Protein AF-A0A353EFE9-F1 (afdb_monomer_lite)

Sequence (240 aa):
METKAKLLLALTTTIALSGCATDGSDLSFSEKMRRLYKSNIEFYMPPRQAAINQFNDIVVYSETNESPATLNIVESRLAKASIAGQPYFHDVSQKIAGNHDETTGILKIETAPVNVSTRSYRERRDQCYVDDTVRTCSGEDAFFTYVSCSGIYATVSAEYELVNSNQEVIIPATTVKRRVESEKCSDESGSVLSKKAITEKVQRSLGYKIARQLTPRTIERPNDLVTSLDVHDGEVARSV

Secondary structure (DSSP, 8-state):
---S-SSS---------SS---------HHHHHHHHTSS---EEEPPSSGGGGG-SEEEEE-SS---HHHHHHHHHHHHT-EETTEESSSEEES---S---TTEEEEEEEEPPPEEEEEEEEEEEEEEEETTEEEE--STTPEEEEEEEEEEEEEEEEEEEEEETT--EEEEEEEEEEEEEEEEETTS-S-PPPHHHHHHHHHHHHHHHHHHHHS-EEE--THHHHTTS-S---------

pLDDT: mean 75.54, std 22.68, range [28.38, 97.0]

Structure (mmCIF, N/CA/C/O backbone):
data_AF-A0A353EFE9-F1
#
_entry.id   AF-A0A353EFE9-F1
#
loop_
_atom_site.group_PDB
_atom_site.id
_atom_site.type_symbol
_atom_site.label_atom_id
_atom_site.label_alt_id
_atom_site.label_comp_id
_atom_site.label_asym_id
_atom_site.label_entity_id
_atom_site.label_seq_id
_atom_site.pdbx_PDB_ins_code
_atom_site.Cartn_x
_atom_site.Cartn_y
_atom_site.Cartn_z
_atom_site.occupancy
_atom_site.B_iso_or_equiv
_atom_site.auth_seq_id
_atom_site.auth_comp_id
_atom_site.auth_asym_id
_atom_site.auth_atom_id
_atom_site.pdbx_PDB_model_num
ATOM 1 N N . MET A 1 1 ? -20.942 -6.051 28.439 1.00 28.38 1 MET A N 1
ATOM 2 C CA . MET A 1 1 ? -19.978 -7.169 28.578 1.00 28.38 1 MET A CA 1
ATOM 3 C C . MET A 1 1 ? -20.047 -8.043 27.324 1.00 28.38 1 MET A C 1
ATOM 5 O O . MET A 1 1 ? -20.540 -9.158 27.387 1.00 28.38 1 MET A O 1
ATOM 9 N N . GLU A 1 2 ? -19.580 -7.533 26.181 1.00 28.42 2 GLU A N 1
ATOM 10 C CA . GLU A 1 2 ? -19.698 -8.196 24.861 1.00 28.42 2 GLU A CA 1
ATOM 11 C C . GLU A 1 2 ? -18.345 -8.291 24.124 1.00 28.42 2 GLU A C 1
ATOM 13 O O . GLU A 1 2 ? -18.266 -8.309 22.904 1.00 28.42 2 GLU A O 1
ATOM 18 N N . THR A 1 3 ? -17.234 -8.362 24.858 1.00 33.91 3 THR A N 1
ATOM 19 C CA . THR A 1 3 ? -15.876 -8.249 24.291 1.00 33.91 3 THR A CA 1
ATOM 20 C C . THR A 1 3 ? -15.143 -9.576 24.055 1.00 33.91 3 THR A C 1
ATOM 22 O O . THR A 1 3 ? -13.936 -9.569 23.847 1.00 33.91 3 THR A O 1
ATOM 25 N N . LYS A 1 4 ? -15.811 -10.740 24.057 1.00 31.47 4 LYS A N 1
ATOM 26 C CA . LYS A 1 4 ? -15.105 -12.047 24.011 1.00 31.47 4 LYS A CA 1
ATOM 27 C C . LYS A 1 4 ? -15.328 -12.943 22.786 1.00 31.47 4 LYS A C 1
ATOM 29 O O . LYS A 1 4 ? -14.838 -14.066 22.796 1.00 31.47 4 LYS A O 1
ATOM 34 N N . ALA A 1 5 ? -15.989 -12.494 21.718 1.00 36.50 5 ALA A N 1
ATOM 35 C CA . ALA A 1 5 ? -16.402 -13.417 20.647 1.00 36.50 5 ALA A CA 1
ATOM 36 C C . ALA A 1 5 ? -16.063 -12.993 19.204 1.00 36.50 5 ALA A C 1
ATOM 38 O O . ALA A 1 5 ? -16.785 -13.365 18.289 1.00 36.50 5 ALA A O 1
ATOM 39 N N . LYS A 1 6 ? -14.968 -12.260 18.954 1.00 38.84 6 LYS A N 1
ATOM 40 C CA . LYS A 1 6 ? -14.524 -11.982 17.565 1.00 38.84 6 LYS A CA 1
ATOM 41 C C . LYS A 1 6 ? -13.482 -12.966 17.013 1.00 38.84 6 LYS A C 1
ATOM 43 O O . LYS A 1 6 ? -13.177 -12.936 15.828 1.00 38.84 6 LYS A O 1
ATOM 48 N N . LEU A 1 7 ? -12.982 -13.881 17.844 1.00 35.41 7 LEU A N 1
ATOM 49 C CA . LEU A 1 7 ? -12.120 -14.988 17.420 1.00 35.41 7 LEU A CA 1
ATOM 50 C C . LEU A 1 7 ? -12.496 -16.283 18.155 1.00 35.41 7 LEU A C 1
ATOM 52 O O . LEU A 1 7 ? -11.640 -16.997 18.666 1.00 35.41 7 LEU A O 1
ATOM 56 N N . LEU A 1 8 ? -13.796 -16.566 18.266 1.00 31.12 8 LEU A N 1
ATOM 57 C CA . LEU A 1 8 ? -14.243 -17.907 18.622 1.00 31.12 8 LEU A CA 1
ATOM 58 C C . LEU A 1 8 ? -14.486 -18.657 17.314 1.00 31.12 8 LEU A C 1
ATOM 60 O O . LEU A 1 8 ? -15.318 -18.241 16.514 1.00 31.12 8 LEU A O 1
ATOM 64 N N . LEU A 1 9 ? -13.710 -19.722 17.108 1.00 35.56 9 LEU A N 1
ATOM 65 C CA . LEU A 1 9 ? -13.993 -20.850 16.222 1.00 35.56 9 LEU A CA 1
ATOM 66 C C . LEU A 1 9 ? -15.444 -20.848 15.697 1.00 35.56 9 LEU A C 1
ATOM 68 O O . LEU A 1 9 ? -16.376 -21.134 16.449 1.00 35.56 9 LEU A O 1
ATOM 72 N N . ALA A 1 10 ? -15.637 -20.633 14.395 1.00 34.53 10 ALA A N 1
ATOM 73 C CA . ALA A 1 10 ? -16.828 -21.134 13.715 1.00 34.53 10 ALA A CA 1
ATOM 74 C C . ALA A 1 10 ? -16.681 -22.658 13.570 1.00 34.53 10 ALA A C 1
ATOM 76 O O . ALA A 1 10 ? -16.448 -23.197 12.495 1.00 34.53 10 ALA A O 1
ATOM 77 N N . LEU A 1 11 ? -16.745 -23.348 14.706 1.00 34.53 11 LEU A N 1
ATOM 78 C CA . LEU A 1 11 ? -16.940 -24.786 14.810 1.00 34.53 11 LEU A CA 1
ATOM 79 C C . LEU A 1 11 ? -18.336 -24.971 15.405 1.00 34.53 11 LEU A C 1
ATOM 81 O O . LEU A 1 11 ? -18.521 -25.517 16.488 1.00 34.53 11 LEU A O 1
ATOM 85 N N . THR A 1 12 ? -19.340 -24.440 14.705 1.00 31.38 12 THR A N 1
ATOM 86 C CA . THR A 1 12 ? -20.726 -24.828 14.935 1.00 31.38 12 THR A CA 1
ATOM 87 C C . THR A 1 12 ? -20.899 -26.212 14.331 1.00 31.38 12 THR A C 1
ATOM 89 O O . THR A 1 12 ? -21.103 -26.409 13.135 1.00 31.38 12 THR A O 1
ATOM 92 N N . THR A 1 13 ? -20.739 -27.203 15.196 1.00 34.28 13 THR A N 1
ATOM 93 C CA . THR A 1 13 ? -21.173 -28.576 14.995 1.00 34.28 13 THR A CA 1
ATOM 94 C C . THR A 1 13 ? -22.562 -28.612 14.362 1.00 34.28 13 THR A C 1
ATOM 96 O O . THR A 1 13 ? -23.563 -28.318 15.006 1.00 34.28 13 THR A O 1
ATOM 99 N N . THR A 1 14 ? -22.659 -29.080 13.119 1.00 34.84 14 THR A N 1
ATOM 100 C CA . THR A 1 14 ? -23.861 -29.795 12.676 1.00 34.84 14 THR 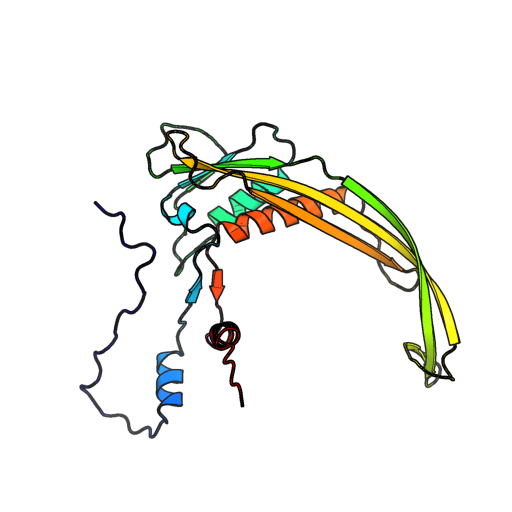A CA 1
ATOM 101 C C . THR A 1 14 ? -23.640 -31.285 12.931 1.00 34.84 14 THR A C 1
ATOM 103 O O . THR A 1 14 ? -23.580 -32.096 12.015 1.00 34.84 14 THR A O 1
ATOM 106 N N . ILE A 1 15 ? -23.502 -31.664 14.208 1.00 37.59 15 ILE A N 1
ATOM 107 C CA . ILE A 1 15 ? -23.836 -33.029 14.639 1.00 37.59 15 ILE A CA 1
ATOM 108 C C . ILE A 1 15 ? -25.337 -33.012 14.912 1.00 37.59 15 ILE A C 1
ATOM 110 O O . ILE A 1 15 ? -25.802 -32.960 16.043 1.00 37.59 15 ILE A O 1
ATOM 114 N N . ALA A 1 16 ? -26.095 -32.965 13.829 1.00 34.16 16 ALA A N 1
ATOM 115 C CA . ALA A 1 16 ? -27.516 -33.243 13.815 1.00 34.16 16 ALA A CA 1
ATOM 116 C C . ALA A 1 16 ? -27.835 -33.745 12.411 1.00 34.16 16 ALA A C 1
ATOM 118 O O . ALA A 1 16 ? -28.337 -32.986 11.597 1.00 34.16 16 ALA A O 1
ATOM 119 N N . LEU A 1 17 ? -27.407 -34.978 12.112 1.00 33.81 17 LEU A N 1
ATOM 120 C CA . LEU A 1 17 ? -27.965 -35.879 11.087 1.00 33.81 17 LEU A CA 1
ATOM 121 C C . LEU A 1 17 ? -27.256 -37.251 11.137 1.00 33.81 17 LEU A C 1
ATOM 123 O O . LEU A 1 17 ? -26.880 -37.836 10.128 1.00 33.81 17 LEU A O 1
ATOM 127 N N . SER A 1 18 ? -27.103 -37.812 12.338 1.00 33.03 18 SER A N 1
ATOM 128 C CA . SER A 1 18 ? -27.079 -39.270 12.524 1.00 33.03 18 SER A CA 1
ATOM 129 C C . SER A 1 18 ? -28.453 -39.677 13.053 1.00 33.03 18 SER A C 1
ATOM 131 O O . SER A 1 18 ? -28.624 -40.001 14.224 1.00 33.03 18 SER A O 1
ATOM 133 N N . GLY A 1 19 ? -29.467 -39.518 12.208 1.00 34.34 19 GLY A N 1
ATOM 134 C CA . GLY A 1 19 ? -30.858 -39.700 12.612 1.00 34.34 19 GLY A CA 1
ATOM 135 C C . GLY A 1 19 ? -31.855 -39.538 11.474 1.00 34.34 19 GLY A C 1
ATOM 136 O O . GLY A 1 19 ? -32.907 -38.964 11.698 1.00 34.34 19 GLY A O 1
ATOM 137 N N . CYS A 1 20 ? -31.488 -39.962 10.264 1.00 32.59 20 CYS A N 1
ATOM 138 C CA . CYS A 1 20 ? -32.371 -40.481 9.213 1.00 32.59 20 CYS A CA 1
ATOM 139 C C . CYS A 1 20 ? -31.464 -40.895 8.052 1.00 32.59 20 CYS A C 1
ATOM 141 O O . CYS A 1 20 ? -31.095 -40.098 7.193 1.00 32.59 20 CYS A O 1
ATOM 143 N N . ALA A 1 21 ? -31.040 -42.155 8.077 1.00 38.88 21 ALA A N 1
ATOM 144 C CA . ALA A 1 21 ? -30.672 -42.829 6.850 1.00 38.88 21 ALA A CA 1
ATOM 145 C C . ALA A 1 21 ? -31.940 -42.952 6.002 1.00 38.88 21 ALA A C 1
ATOM 147 O O . ALA A 1 21 ? -32.934 -43.456 6.507 1.00 38.88 21 ALA A O 1
ATOM 148 N N . THR A 1 22 ? -31.869 -42.498 4.756 1.00 40.44 22 THR A N 1
ATOM 149 C CA . THR A 1 22 ? -32.395 -43.168 3.556 1.00 40.44 22 THR A CA 1
ATOM 150 C C . THR A 1 22 ? -32.089 -42.247 2.387 1.00 40.44 22 THR A C 1
ATOM 152 O O . THR A 1 22 ? -32.875 -41.365 2.081 1.00 40.44 22 THR A O 1
ATOM 155 N N . ASP A 1 23 ? -30.910 -42.409 1.795 1.00 37.06 23 ASP A N 1
ATOM 156 C CA . ASP A 1 23 ? -30.784 -42.377 0.340 1.00 37.06 23 ASP A CA 1
ATOM 157 C C . ASP A 1 23 ? -29.487 -43.095 -0.038 1.00 37.06 23 ASP A C 1
ATOM 159 O O . ASP A 1 23 ? -28.381 -42.695 0.338 1.00 37.06 23 ASP A O 1
ATOM 163 N N . GLY A 1 24 ? -29.667 -44.236 -0.708 1.00 41.41 24 GLY A N 1
ATOM 164 C CA . GLY A 1 24 ? -28.654 -45.224 -1.063 1.00 41.41 24 GLY A CA 1
ATOM 165 C C . GLY A 1 24 ? -27.587 -44.687 -2.006 1.00 41.41 24 GLY A C 1
ATOM 166 O O . GLY A 1 24 ? -27.587 -44.980 -3.197 1.00 41.41 24 GLY A O 1
ATOM 167 N N . SER A 1 25 ? -26.642 -43.931 -1.459 1.00 47.06 25 SER A N 1
ATOM 168 C CA . SER A 1 25 ? -25.407 -43.588 -2.146 1.00 47.06 25 SER A CA 1
ATOM 169 C C . SER A 1 25 ? -24.212 -44.076 -1.326 1.00 47.06 25 SER A C 1
ATOM 171 O O . SER A 1 25 ? -23.900 -43.536 -0.261 1.00 47.06 25 SER A O 1
ATOM 173 N N . ASP A 1 26 ? -23.553 -45.118 -1.844 1.00 51.12 26 ASP A N 1
ATOM 174 C CA . ASP A 1 26 ? -22.234 -45.627 -1.433 1.00 51.12 26 ASP A CA 1
ATOM 175 C C . ASP A 1 26 ? -21.142 -44.608 -1.786 1.00 51.12 26 ASP A C 1
ATOM 177 O O . ASP A 1 26 ? -20.209 -44.850 -2.546 1.00 51.12 26 ASP A O 1
ATOM 181 N N . LEU A 1 27 ? -21.291 -43.395 -1.266 1.00 47.97 27 LEU A N 1
ATOM 182 C CA . LEU A 1 27 ? -20.267 -42.375 -1.375 1.00 47.97 27 LEU A CA 1
ATOM 183 C C . LEU A 1 27 ? -19.241 -42.626 -0.286 1.00 47.97 27 LEU A C 1
ATOM 185 O O . LEU A 1 27 ? -19.571 -42.743 0.902 1.00 47.97 27 LEU A O 1
ATOM 189 N N . SER A 1 28 ? -17.987 -42.668 -0.713 1.00 48.69 28 SER A N 1
ATOM 190 C CA . SER A 1 28 ? -16.835 -42.718 0.176 1.00 48.69 28 SER A CA 1
ATOM 191 C C . SER A 1 28 ? -16.870 -41.557 1.182 1.00 48.69 28 SER A C 1
ATOM 193 O O . SER A 1 28 ? -17.473 -40.506 0.942 1.00 48.69 28 SER A O 1
ATOM 195 N N . PHE A 1 29 ? -16.221 -41.722 2.339 1.00 48.09 29 PHE A N 1
ATOM 196 C CA . PHE A 1 29 ? -16.144 -40.669 3.363 1.00 48.09 29 PHE A CA 1
ATOM 197 C C . PHE A 1 29 ? -15.649 -39.333 2.779 1.00 48.09 29 PHE A C 1
ATOM 199 O O . PHE A 1 29 ? -16.185 -38.275 3.102 1.00 48.09 29 PHE A O 1
ATOM 206 N N . SER A 1 30 ? -14.699 -39.382 1.841 1.00 46.00 30 SER A N 1
ATOM 207 C CA . SER A 1 30 ? -14.185 -38.207 1.135 1.00 46.00 30 SER A CA 1
ATOM 208 C C . SER A 1 30 ? -15.237 -37.535 0.247 1.00 46.00 30 SER A C 1
ATOM 210 O O . SER A 1 30 ? -15.278 -36.310 0.189 1.00 46.00 30 SER A O 1
ATOM 212 N N . GLU A 1 31 ? -16.135 -38.282 -0.395 1.00 45.59 31 GLU A N 1
ATOM 213 C CA . GLU A 1 31 ? -17.243 -37.724 -1.179 1.00 45.59 31 GLU A CA 1
ATOM 214 C C . GLU A 1 31 ? -18.367 -37.167 -0.309 1.00 45.59 31 GLU A C 1
ATOM 216 O O . GLU A 1 31 ? -18.963 -36.152 -0.672 1.00 45.59 31 GLU A O 1
ATOM 221 N N . LYS A 1 32 ? -18.629 -37.770 0.856 1.00 50.84 32 LYS A N 1
ATOM 222 C CA . LYS A 1 32 ? -19.553 -37.211 1.855 1.00 50.84 32 LYS A CA 1
ATOM 223 C C . LYS A 1 32 ? -19.023 -35.891 2.405 1.00 50.84 32 LYS A C 1
ATOM 225 O O . LYS A 1 32 ? -19.763 -34.913 2.418 1.00 50.84 32 LYS A O 1
ATOM 230 N N . MET A 1 33 ? -17.732 -35.822 2.734 1.00 49.50 33 MET A N 1
ATOM 231 C CA . MET A 1 33 ? -17.064 -34.577 3.124 1.00 49.50 33 MET A CA 1
ATOM 232 C C . MET A 1 33 ? -17.080 -33.562 1.976 1.00 49.50 33 MET A C 1
ATOM 234 O O . MET A 1 33 ? -17.502 -32.430 2.160 1.00 49.50 33 MET A O 1
ATOM 238 N N . ARG A 1 34 ? -16.748 -33.961 0.745 1.00 47.91 34 ARG A N 1
ATOM 239 C CA . ARG A 1 34 ? -16.789 -33.075 -0.432 1.00 47.91 34 ARG A CA 1
ATOM 240 C C . ARG A 1 34 ? -18.199 -32.565 -0.759 1.00 47.91 34 ARG A C 1
ATOM 242 O O . ARG A 1 34 ? -18.320 -31.485 -1.329 1.00 47.91 34 ARG A O 1
ATOM 249 N N . ARG A 1 35 ? -19.256 -33.315 -0.417 1.00 49.47 35 ARG A N 1
ATOM 250 C CA . ARG A 1 35 ? -20.662 -32.882 -0.529 1.00 49.47 35 ARG A CA 1
ATOM 251 C C . ARG A 1 35 ? -21.103 -31.988 0.635 1.00 49.47 35 ARG A C 1
ATOM 253 O O . ARG A 1 35 ? -21.770 -30.997 0.368 1.00 49.47 35 ARG A O 1
ATOM 260 N N . LEU A 1 36 ? -20.697 -32.283 1.871 1.00 50.78 36 LEU A N 1
ATOM 261 C CA . LEU A 1 36 ? -20.926 -31.427 3.048 1.00 50.78 36 LEU A CA 1
ATOM 262 C C . LEU A 1 36 ? -20.199 -30.077 2.930 1.00 50.78 36 LEU A C 1
ATOM 264 O O . LEU A 1 36 ? -20.736 -29.048 3.318 1.00 50.78 36 LEU A O 1
ATOM 268 N N . TYR A 1 37 ? -19.013 -30.067 2.320 1.00 52.03 37 TYR A N 1
ATOM 269 C CA . TYR A 1 37 ? -18.186 -28.878 2.084 1.00 52.03 37 TYR A CA 1
ATOM 270 C C . TYR A 1 37 ? -18.356 -28.275 0.687 1.00 52.03 37 TYR A C 1
ATOM 272 O O . TYR A 1 37 ? -17.591 -27.397 0.290 1.00 52.03 37 TYR A O 1
ATOM 280 N N . LYS A 1 38 ? -19.358 -28.727 -0.079 1.00 42.22 38 LYS A N 1
ATOM 281 C CA . LYS A 1 38 ? -19.659 -28.197 -1.420 1.00 42.22 38 LYS A CA 1
ATOM 282 C C . LYS A 1 38 ? -20.216 -26.767 -1.377 1.00 42.22 38 LYS A C 1
ATOM 284 O O . LYS A 1 38 ? -20.334 -26.134 -2.420 1.00 42.22 38 LYS A O 1
ATOM 289 N N . SER A 1 39 ? -20.529 -26.267 -0.184 1.00 45.69 39 SER A N 1
ATOM 290 C CA . SER A 1 39 ? -20.969 -24.903 0.093 1.00 45.69 39 SER A CA 1
ATOM 291 C C . SER A 1 39 ? -20.012 -24.225 1.085 1.00 45.69 39 SER A C 1
ATOM 293 O O . SER A 1 39 ? -20.169 -24.350 2.293 1.00 45.69 39 SER A O 1
ATOM 295 N N . ASN A 1 40 ? -19.015 -23.530 0.529 1.00 55.09 40 ASN A N 1
ATOM 296 C CA . ASN A 1 40 ? -18.330 -22.345 1.066 1.00 55.09 40 ASN A CA 1
ATOM 297 C C . ASN A 1 40 ? -17.911 -22.361 2.551 1.00 55.09 40 ASN A C 1
ATOM 299 O O . ASN A 1 40 ? -18.357 -21.512 3.321 1.00 55.09 40 ASN A O 1
ATOM 303 N N . ILE A 1 41 ? -17.003 -23.254 2.960 1.00 56.66 41 ILE A N 1
ATOM 304 C CA . ILE A 1 41 ? -16.215 -22.976 4.173 1.00 56.66 41 ILE A CA 1
ATOM 305 C C . ILE A 1 41 ? -15.086 -22.020 3.796 1.00 56.66 41 ILE A C 1
ATOM 307 O O . ILE A 1 41 ? -14.109 -22.418 3.162 1.00 56.66 41 ILE A O 1
ATOM 311 N N . GLU A 1 42 ? -15.240 -20.759 4.188 1.00 58.22 42 GLU A N 1
ATOM 312 C CA . GLU A 1 42 ? -14.191 -19.747 4.118 1.00 58.22 42 GLU A CA 1
ATOM 313 C C . GLU A 1 42 ? -13.415 -19.736 5.436 1.00 58.22 42 GLU A C 1
ATOM 315 O O . GLU A 1 42 ? -13.987 -19.578 6.516 1.00 58.22 42 GLU A O 1
ATOM 320 N N . PHE A 1 43 ? -12.098 -19.914 5.355 1.00 66.31 43 PHE A N 1
ATOM 321 C CA . PHE A 1 43 ? -11.223 -19.794 6.517 1.00 66.31 43 PHE A CA 1
ATOM 322 C C . PHE A 1 43 ? -10.666 -18.377 6.573 1.00 66.31 43 PHE A C 1
ATOM 324 O O . PHE A 1 43 ? -10.202 -17.854 5.564 1.00 66.31 43 PHE A O 1
ATOM 331 N N . TYR A 1 44 ? -10.663 -17.766 7.754 1.00 70.31 44 TYR A N 1
ATOM 332 C CA . TYR A 1 44 ? -10.110 -16.429 7.945 1.00 70.31 44 TYR A CA 1
ATOM 333 C C . TYR A 1 44 ? -8.894 -16.501 8.857 1.00 70.31 44 TYR A C 1
ATOM 335 O O . TYR A 1 44 ? -8.989 -16.921 10.009 1.00 70.31 44 TYR A O 1
ATOM 343 N N . MET A 1 45 ? -7.743 -16.068 8.350 1.00 76.31 45 MET A N 1
ATOM 344 C CA . MET A 1 45 ? -6.596 -15.790 9.204 1.00 76.31 45 MET A CA 1
ATOM 345 C C . MET A 1 45 ? -6.793 -14.432 9.878 1.00 76.31 45 MET A C 1
ATOM 347 O O . MET A 1 45 ? -7.181 -13.477 9.191 1.00 76.31 45 MET A O 1
ATOM 351 N N . PRO A 1 46 ? -6.472 -14.307 11.178 1.00 78.19 46 PRO A N 1
ATOM 352 C CA . PRO A 1 46 ? -6.467 -13.013 11.842 1.00 78.19 46 PRO A CA 1
ATOM 353 C C . PRO A 1 46 ? -5.458 -12.062 11.171 1.00 78.19 46 PRO A C 1
ATOM 355 O O . PRO A 1 46 ? -4.532 -12.511 10.477 1.00 78.19 46 PRO A O 1
ATOM 358 N N . PRO A 1 47 ? -5.606 -10.741 11.365 1.00 85.94 47 PRO A N 1
ATOM 359 C CA . PRO A 1 47 ? -4.576 -9.798 10.958 1.00 85.94 47 PRO A CA 1
ATOM 360 C C . PRO A 1 47 ? -3.253 -10.128 11.652 1.00 85.94 47 PRO A C 1
ATOM 362 O O . PRO A 1 47 ? -3.214 -10.697 12.743 1.00 85.94 47 PRO A O 1
ATOM 365 N N . ARG A 1 48 ? -2.142 -9.745 11.019 1.00 83.94 48 ARG A N 1
ATOM 366 C CA . ARG A 1 48 ? -0.808 -9.967 11.597 1.00 83.94 48 ARG A CA 1
ATOM 367 C C . ARG A 1 48 ? -0.622 -9.198 12.900 1.00 83.94 48 ARG A C 1
ATOM 369 O O . ARG A 1 48 ? 0.057 -9.690 13.790 1.00 83.94 48 ARG A O 1
ATOM 376 N N . GLN A 1 49 ? -1.239 -8.026 13.005 1.00 85.31 49 GLN A N 1
ATOM 377 C CA . GLN A 1 49 ? -1.326 -7.271 14.247 1.00 85.31 49 GLN A CA 1
ATOM 378 C C . GLN A 1 49 ? -2.647 -7.585 14.957 1.00 85.31 49 GLN A C 1
ATOM 380 O O . GLN A 1 49 ? -3.595 -6.813 14.870 1.00 85.31 49 GLN A O 1
ATOM 385 N N . ALA A 1 50 ? -2.727 -8.726 15.647 1.00 80.69 50 ALA A N 1
ATOM 386 C CA . ALA A 1 50 ? -3.970 -9.208 16.267 1.00 80.69 50 ALA A CA 1
ATOM 387 C C . ALA A 1 50 ? -4.583 -8.241 17.303 1.00 80.69 50 ALA A C 1
ATOM 389 O O . ALA A 1 50 ? -5.784 -8.297 17.559 1.00 80.69 50 ALA A O 1
ATOM 390 N N . ALA A 1 51 ? -3.784 -7.331 17.869 1.00 83.81 51 ALA A N 1
ATOM 391 C CA . ALA A 1 51 ? -4.253 -6.314 18.809 1.00 83.81 51 ALA A CA 1
ATOM 392 C C . ALA A 1 51 ? -5.279 -5.345 18.189 1.00 83.81 51 ALA A C 1
ATOM 394 O O . ALA A 1 51 ? -6.078 -4.762 18.913 1.00 83.81 51 ALA A O 1
ATOM 395 N N . ILE A 1 52 ? -5.328 -5.215 16.855 1.00 87.56 52 ILE A N 1
ATOM 396 C CA . ILE A 1 52 ? -6.330 -4.373 16.184 1.00 87.56 52 ILE A CA 1
ATOM 397 C C . ILE A 1 52 ? -7.765 -4.905 16.333 1.00 87.56 52 ILE A C 1
ATOM 399 O O . ILE A 1 52 ? -8.718 -4.151 16.177 1.00 87.56 52 ILE A O 1
ATOM 403 N N . ASN A 1 53 ? -7.935 -6.189 16.669 1.00 85.88 53 ASN A N 1
ATOM 404 C CA . ASN A 1 53 ? -9.241 -6.853 16.735 1.00 85.88 53 ASN A CA 1
ATOM 405 C C . ASN A 1 53 ? -10.148 -6.311 17.853 1.00 85.88 53 ASN A C 1
ATOM 407 O O . ASN A 1 53 ? -11.340 -6.617 17.870 1.00 85.88 53 ASN A O 1
ATOM 411 N N . GLN A 1 54 ? -9.588 -5.560 18.806 1.00 86.12 54 GLN A N 1
ATOM 412 C CA . GLN A 1 54 ? -10.344 -4.962 19.907 1.00 86.12 54 GLN A CA 1
ATOM 413 C C . GLN A 1 54 ? -11.146 -3.725 19.487 1.00 86.12 54 GLN A C 1
ATOM 415 O O . GLN A 1 54 ? -12.027 -3.294 20.227 1.00 86.12 54 GLN A O 1
ATOM 420 N N . PHE A 1 55 ? -10.850 -3.166 18.313 1.00 90.06 55 PHE A N 1
ATOM 421 C CA . PHE A 1 55 ? -11.481 -1.951 17.824 1.00 90.06 55 PHE A CA 1
ATOM 422 C C . PHE A 1 55 ? -12.634 -2.263 16.875 1.00 90.06 55 PHE A C 1
ATOM 424 O O . PHE A 1 55 ? -12.549 -3.158 16.030 1.00 90.06 55 PHE A O 1
ATOM 431 N N . ASN A 1 56 ? -13.720 -1.512 17.029 1.00 87.94 56 ASN A N 1
ATOM 432 C CA . ASN A 1 56 ? -14.861 -1.553 16.122 1.00 87.94 56 ASN A CA 1
ATOM 433 C C . ASN A 1 56 ? -14.702 -0.520 15.011 1.00 87.94 56 ASN A C 1
ATOM 435 O O . ASN A 1 56 ? -14.982 -0.843 13.861 1.00 87.94 56 ASN A O 1
ATOM 439 N N . ASP A 1 57 ? -14.182 0.658 15.353 1.00 92.19 57 ASP A N 1
ATOM 440 C CA . ASP A 1 57 ? -13.991 1.772 14.432 1.00 92.19 57 ASP A CA 1
ATOM 441 C C . ASP A 1 57 ? -12.509 2.152 14.349 1.00 92.19 57 ASP A C 1
ATOM 443 O O . ASP A 1 57 ? -11.772 2.060 15.339 1.00 92.19 57 ASP A O 1
ATOM 447 N N . ILE A 1 58 ? -12.058 2.578 13.167 1.00 93.75 58 ILE A N 1
ATOM 448 C CA . ILE A 1 58 ? -10.670 3.000 12.934 1.00 93.75 58 ILE A CA 1
ATOM 449 C C . ILE A 1 58 ? -10.622 4.390 12.306 1.00 93.75 58 ILE A C 1
ATOM 451 O O . ILE A 1 58 ? -11.140 4.616 11.214 1.00 93.75 58 ILE A O 1
ATOM 455 N N . VAL A 1 59 ? -9.895 5.305 12.940 1.00 93.69 59 VAL A N 1
ATOM 456 C CA . VAL A 1 59 ? -9.545 6.596 12.342 1.00 93.69 59 VAL A CA 1
ATOM 457 C C . VAL A 1 59 ? -8.146 6.507 11.744 1.00 93.69 59 VAL A C 1
ATOM 459 O O . VAL A 1 59 ? -7.174 6.284 12.461 1.00 93.69 59 VAL A O 1
ATOM 462 N N . VAL A 1 60 ? -8.026 6.676 10.430 1.00 93.38 60 VAL A N 1
ATOM 463 C CA . VAL A 1 60 ? -6.748 6.710 9.709 1.00 93.38 60 VAL A CA 1
ATOM 464 C C . VAL A 1 60 ? -6.267 8.153 9.627 1.00 93.38 60 VAL A C 1
ATOM 466 O O . VAL A 1 60 ? -6.909 8.993 9.005 1.00 93.38 60 VAL A O 1
ATOM 469 N N . TYR A 1 61 ? -5.125 8.446 10.237 1.00 88.94 61 TYR A N 1
ATOM 470 C CA . TYR A 1 61 ? -4.638 9.807 10.430 1.00 88.94 61 TYR A CA 1
ATOM 471 C C . TYR A 1 61 ? -3.179 9.974 9.986 1.00 88.94 61 TYR A C 1
ATOM 473 O O . TYR A 1 61 ? -2.392 9.032 10.039 1.00 88.94 61 TYR A O 1
ATOM 481 N N . SER A 1 62 ? -2.822 11.189 9.569 1.00 88.44 62 SER A N 1
ATOM 482 C CA . SER A 1 62 ? -1.445 11.639 9.337 1.00 88.44 62 SER A CA 1
ATOM 483 C C . SER A 1 62 ? -1.326 13.110 9.724 1.00 88.44 62 SER A C 1
ATOM 485 O O . SER A 1 62 ? -2.209 13.905 9.396 1.00 88.44 62 SER A O 1
ATOM 487 N N . GLU A 1 63 ? -0.231 13.473 10.385 1.00 81.88 63 GLU A N 1
ATOM 488 C CA . GLU A 1 63 ? 0.083 14.851 10.771 1.00 81.88 63 GLU A CA 1
ATOM 489 C C . GLU A 1 63 ? 0.571 15.674 9.576 1.00 81.88 63 GLU A C 1
ATOM 491 O O . GLU A 1 63 ? 0.239 16.852 9.434 1.00 81.88 63 GLU A O 1
ATOM 496 N N . THR A 1 64 ? 1.350 15.049 8.694 1.00 74.69 64 THR A N 1
ATOM 497 C CA . THR A 1 64 ? 2.092 15.747 7.636 1.00 74.69 64 THR A CA 1
ATOM 498 C C . THR A 1 64 ? 1.328 15.834 6.309 1.00 74.69 64 THR A C 1
ATOM 500 O O . THR A 1 64 ? 1.675 16.636 5.443 1.00 74.69 64 THR A O 1
ATOM 503 N N . ASN A 1 65 ? 0.252 15.052 6.138 1.00 65.38 65 ASN A N 1
ATOM 504 C CA . ASN A 1 65 ? -0.568 14.963 4.916 1.00 65.38 65 ASN A CA 1
ATOM 505 C C . ASN A 1 65 ? 0.255 14.744 3.620 1.00 65.38 65 ASN A C 1
ATOM 507 O O . ASN A 1 65 ? -0.213 15.008 2.510 1.00 65.38 65 ASN A O 1
ATOM 511 N N . GLU A 1 66 ? 1.491 14.244 3.739 1.00 63.81 66 GLU A N 1
ATOM 512 C CA . GLU A 1 66 ? 2.472 14.174 2.645 1.00 63.81 66 GLU A CA 1
ATOM 513 C C . GLU A 1 66 ? 2.131 13.112 1.585 1.00 63.81 66 GLU A C 1
ATOM 515 O O . GLU A 1 66 ? 2.709 13.085 0.494 1.00 63.81 66 GLU A O 1
ATOM 520 N N . SER A 1 67 ? 1.180 12.216 1.872 1.00 73.62 67 SER A N 1
ATOM 521 C CA . SER A 1 67 ? 0.908 11.051 1.025 1.00 73.62 67 SER A CA 1
ATOM 522 C C . SER A 1 67 ? -0.564 10.618 1.051 1.00 73.62 67 SER A C 1
ATOM 524 O O . SER A 1 67 ? -0.891 9.513 1.506 1.00 73.62 67 SER A O 1
ATOM 526 N N . PRO A 1 68 ? -1.476 11.434 0.483 1.00 82.62 68 PRO A N 1
ATOM 527 C CA . PRO A 1 68 ? -2.911 11.138 0.465 1.00 82.62 68 PRO A CA 1
ATOM 528 C C . PRO A 1 68 ? -3.228 9.815 -0.246 1.00 82.62 68 PRO A C 1
ATOM 530 O O . PRO A 1 68 ? -4.144 9.098 0.142 1.00 82.62 68 PRO A O 1
ATOM 533 N N . ALA A 1 69 ? -2.433 9.421 -1.249 1.00 90.00 69 ALA A N 1
ATOM 534 C CA . ALA A 1 69 ? -2.600 8.137 -1.931 1.00 90.00 69 ALA A CA 1
ATOM 535 C C . ALA A 1 69 ? -2.368 6.927 -1.007 1.00 90.00 69 ALA A C 1
ATOM 537 O O . ALA A 1 69 ? -3.006 5.891 -1.196 1.00 90.00 69 ALA A O 1
ATOM 538 N N . THR A 1 70 ? -1.472 7.037 -0.020 1.00 93.12 70 THR A N 1
ATOM 539 C CA . THR A 1 70 ? -1.239 5.965 0.959 1.00 93.12 70 THR A CA 1
ATOM 540 C C . THR A 1 70 ? -2.420 5.872 1.919 1.00 93.12 70 THR A C 1
ATOM 542 O O . THR A 1 70 ? -2.989 4.790 2.061 1.00 93.12 70 THR A O 1
ATOM 545 N N . LEU A 1 71 ? -2.831 7.004 2.503 1.00 92.69 71 LEU A N 1
ATOM 546 C CA . LEU A 1 71 ? -3.939 7.089 3.463 1.00 92.69 71 LEU A CA 1
ATOM 547 C C . LEU A 1 71 ? -5.259 6.605 2.853 1.00 92.69 71 LEU A C 1
ATOM 549 O O . LEU A 1 71 ? -5.877 5.692 3.394 1.00 92.69 71 LEU A O 1
ATOM 553 N N . ASN A 1 72 ? -5.610 7.099 1.660 1.00 93.62 72 ASN A N 1
ATOM 554 C CA . ASN A 1 72 ? -6.828 6.703 0.944 1.00 93.62 72 ASN A CA 1
ATOM 555 C C . ASN A 1 72 ? -6.880 5.195 0.665 1.00 93.62 72 ASN A C 1
ATOM 557 O O . ASN A 1 72 ? -7.944 4.577 0.704 1.00 93.62 72 ASN A O 1
ATOM 561 N N . ILE A 1 73 ? -5.735 4.576 0.354 1.00 95.75 73 ILE A N 1
ATOM 562 C CA . ILE A 1 73 ? -5.679 3.128 0.134 1.00 95.75 73 ILE A CA 1
ATOM 563 C C . ILE A 1 73 ? -5.826 2.367 1.448 1.00 95.75 73 ILE A C 1
ATOM 565 O O . ILE A 1 73 ? -6.502 1.338 1.451 1.00 95.75 73 ILE A O 1
ATOM 569 N N . VAL A 1 74 ? -5.207 2.836 2.533 1.00 96.06 74 VAL A N 1
ATOM 570 C CA . VAL A 1 74 ? -5.352 2.202 3.848 1.00 96.06 74 VAL A CA 1
ATOM 571 C C . VAL A 1 74 ? -6.806 2.271 4.300 1.00 96.06 74 VAL A C 1
ATOM 573 O O . VAL A 1 74 ? -7.403 1.218 4.499 1.00 96.06 74 VAL A O 1
ATOM 576 N N . GLU A 1 75 ? -7.403 3.462 4.340 1.00 95.38 75 GLU A N 1
ATOM 577 C CA . GLU A 1 75 ? -8.819 3.666 4.670 1.00 95.38 75 GLU A CA 1
ATOM 578 C C . GLU A 1 75 ? -9.722 2.772 3.810 1.00 95.38 75 GLU A C 1
ATOM 580 O O . GLU A 1 75 ? -10.449 1.932 4.336 1.00 95.38 75 GLU A O 1
ATOM 585 N N . SER A 1 76 ? -9.612 2.859 2.477 1.00 95.50 76 SER A N 1
ATOM 586 C CA . SER A 1 76 ? -10.472 2.087 1.572 1.00 95.50 76 SER A CA 1
ATOM 587 C C . SER A 1 76 ? -10.334 0.575 1.760 1.00 95.50 76 SER A C 1
ATOM 589 O O . SER A 1 76 ? -11.291 -0.164 1.530 1.00 95.50 76 SER A O 1
ATOM 591 N N . ARG A 1 77 ? -9.149 0.078 2.136 1.00 95.38 77 ARG A N 1
ATOM 592 C CA . ARG A 1 77 ? -8.927 -1.356 2.357 1.00 95.38 77 ARG A CA 1
ATOM 593 C C . ARG A 1 77 ? -9.401 -1.829 3.719 1.00 95.38 77 ARG A C 1
ATOM 595 O O . ARG A 1 77 ? -9.934 -2.932 3.772 1.00 95.38 77 ARG A O 1
ATOM 602 N N . LEU A 1 78 ? -9.234 -1.028 4.767 1.00 95.38 78 LEU A N 1
ATOM 603 C CA . LEU A 1 78 ? -9.793 -1.332 6.081 1.00 95.38 78 LEU A CA 1
ATOM 604 C C . LEU A 1 78 ? -11.328 -1.315 6.015 1.00 95.38 78 LEU A C 1
ATOM 606 O O . LEU A 1 78 ? -11.949 -2.286 6.428 1.00 95.38 78 LEU A O 1
ATOM 610 N N . ALA A 1 79 ? -11.927 -0.308 5.370 1.00 94.50 79 ALA A N 1
ATOM 611 C CA . ALA A 1 79 ? -13.380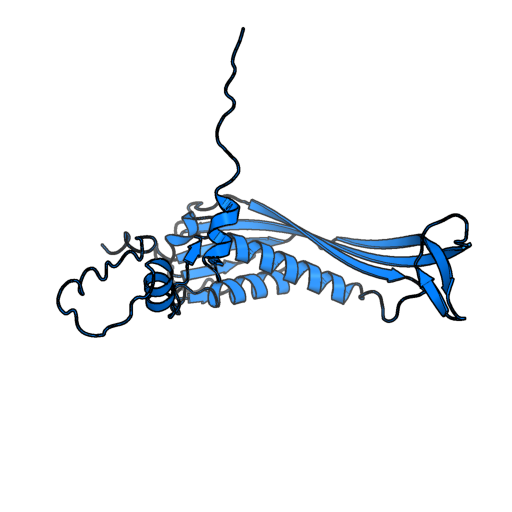 -0.194 5.198 1.00 94.50 79 ALA A CA 1
ATOM 612 C C . ALA A 1 79 ? -14.001 -1.363 4.409 1.00 94.50 79 ALA A C 1
ATOM 614 O O . ALA A 1 79 ? -15.156 -1.721 4.605 1.00 94.50 79 ALA A O 1
ATOM 615 N N . LYS A 1 80 ? -13.238 -1.963 3.485 1.00 93.44 80 LYS A N 1
ATOM 616 C CA . LYS A 1 80 ? -13.676 -3.115 2.674 1.00 93.44 80 LYS A CA 1
ATOM 617 C C . LYS A 1 80 ? -13.352 -4.468 3.305 1.00 93.44 80 LYS A C 1
ATOM 619 O O . LYS A 1 80 ? -13.717 -5.496 2.732 1.00 93.44 80 LYS A O 1
ATOM 624 N N . ALA A 1 81 ? -12.613 -4.498 4.411 1.00 90.38 81 ALA A N 1
ATOM 625 C CA . ALA A 1 81 ? -12.293 -5.747 5.078 1.00 90.38 81 ALA A CA 1
ATOM 626 C C . ALA A 1 81 ? -13.580 -6.362 5.634 1.00 90.38 81 ALA A C 1
ATOM 628 O O . ALA A 1 81 ? -14.395 -5.667 6.234 1.00 90.38 81 ALA A O 1
ATOM 629 N N . SER A 1 82 ? -13.768 -7.662 5.423 1.00 85.50 82 SER A N 1
ATOM 630 C CA . SER A 1 82 ? -14.948 -8.381 5.895 1.00 85.50 82 SER A CA 1
ATOM 631 C C . SER A 1 82 ? -14.596 -9.795 6.341 1.00 85.50 82 SER A C 1
ATOM 633 O O . SER A 1 82 ? -13.603 -10.373 5.894 1.00 85.50 82 SER A O 1
ATOM 635 N N . ILE A 1 83 ? -15.415 -10.330 7.242 1.00 80.50 83 ILE A N 1
ATOM 636 C CA . ILE A 1 83 ? -15.395 -11.723 7.691 1.00 80.50 83 ILE A CA 1
ATOM 637 C C . ILE A 1 83 ? -16.827 -12.239 7.566 1.00 80.50 83 ILE A C 1
ATOM 639 O O . ILE A 1 83 ? -17.751 -11.620 8.086 1.00 80.50 83 ILE A O 1
ATOM 643 N N . ALA A 1 84 ? -17.023 -13.351 6.858 1.00 76.31 84 ALA A N 1
ATOM 644 C CA . ALA A 1 84 ? -18.333 -13.959 6.613 1.00 76.31 84 ALA A CA 1
ATOM 645 C C . ALA A 1 84 ? -19.369 -12.969 6.038 1.00 76.31 84 ALA A C 1
ATOM 647 O O . ALA A 1 84 ? -20.534 -12.954 6.435 1.00 76.31 84 ALA A O 1
ATOM 648 N N . GLY A 1 85 ? -18.926 -12.094 5.126 1.00 75.12 85 GLY A N 1
ATOM 649 C CA . GLY A 1 85 ? -19.767 -11.065 4.506 1.00 75.12 85 GLY A CA 1
ATOM 650 C C . GLY A 1 85 ? -20.142 -9.890 5.418 1.00 75.12 85 GLY A C 1
ATOM 651 O O . GLY A 1 85 ? -20.840 -8.988 4.964 1.00 75.12 85 GLY A O 1
ATOM 652 N N . GLN A 1 86 ? -19.674 -9.866 6.669 1.00 80.88 86 GLN A N 1
ATOM 653 C CA . GLN A 1 86 ? -19.861 -8.748 7.595 1.00 80.88 86 GLN A CA 1
ATOM 654 C C . GLN A 1 86 ? -18.632 -7.832 7.592 1.00 80.88 86 GLN A C 1
ATOM 656 O O . GLN A 1 86 ? -17.510 -8.349 7.554 1.00 80.88 86 GLN A O 1
ATOM 661 N N . PRO A 1 87 ? -18.802 -6.497 7.646 1.00 87.50 87 PRO A N 1
ATOM 662 C CA . PRO A 1 87 ? -17.686 -5.567 7.789 1.00 87.50 87 PRO A CA 1
ATOM 663 C C . PRO A 1 87 ? -16.824 -5.913 9.005 1.00 87.50 87 PRO A C 1
ATOM 665 O O . PRO A 1 87 ? -17.332 -6.200 10.088 1.00 87.50 87 PRO A O 1
ATOM 668 N N . TYR A 1 88 ? -15.508 -5.913 8.814 1.00 89.69 88 TYR A N 1
ATOM 669 C CA . TYR A 1 88 ? -14.555 -6.213 9.878 1.00 89.69 88 TYR A CA 1
ATOM 670 C C . TYR A 1 88 ? -14.439 -5.054 10.876 1.00 89.69 88 TYR A C 1
ATOM 672 O O . TYR A 1 88 ? -14.432 -5.275 12.087 1.00 89.69 88 TYR A O 1
ATOM 680 N N . PHE A 1 89 ? -14.409 -3.830 10.349 1.00 92.12 89 PHE A N 1
ATOM 681 C CA . PHE A 1 89 ? -14.608 -2.592 11.096 1.00 92.12 89 PHE A CA 1
ATOM 682 C C . PHE A 1 89 ? -15.987 -2.040 10.747 1.00 92.12 89 PHE A C 1
ATOM 684 O O . PHE A 1 89 ? -16.421 -2.156 9.599 1.00 92.12 89 PHE A O 1
ATOM 691 N N . HIS A 1 90 ? -16.672 -1.477 11.736 1.00 90.50 90 HIS A N 1
ATOM 692 C CA . HIS A 1 90 ? -17.979 -0.864 11.557 1.00 90.50 90 HIS A CA 1
ATOM 693 C C . HIS A 1 90 ? -17.845 0.467 10.805 1.00 90.50 90 HIS A C 1
ATOM 695 O O . HIS A 1 90 ? -18.483 0.630 9.764 1.00 90.50 90 HIS A O 1
ATOM 701 N N . ASP A 1 91 ? -16.958 1.355 11.261 1.00 90.56 91 ASP A N 1
ATOM 702 C CA . ASP A 1 91 ? -16.592 2.580 10.553 1.00 90.56 91 ASP A CA 1
ATOM 703 C C . ASP A 1 91 ? -15.073 2.724 10.371 1.00 90.56 91 ASP A C 1
ATOM 705 O O . ASP A 1 91 ? -14.261 2.341 11.218 1.00 90.56 91 ASP A O 1
ATOM 709 N N . VAL A 1 92 ? -14.681 3.295 9.233 1.00 93.38 92 VAL A N 1
ATOM 710 C CA . VAL A 1 92 ? -13.296 3.679 8.958 1.00 93.38 92 VAL A CA 1
ATOM 711 C C . VAL A 1 92 ? -13.301 5.056 8.323 1.00 93.38 92 VAL A C 1
ATOM 713 O O . VAL A 1 92 ? -13.868 5.237 7.246 1.00 93.38 92 VAL A O 1
ATOM 716 N N . SER A 1 93 ? -12.630 6.014 8.956 1.00 90.19 93 SER A N 1
ATOM 717 C CA . SER A 1 93 ? -12.641 7.403 8.502 1.00 90.19 93 SER A CA 1
ATOM 718 C C . SER A 1 93 ? -11.266 8.055 8.580 1.00 90.19 93 SER A C 1
ATOM 720 O O . SER A 1 93 ? -10.397 7.629 9.333 1.00 90.19 93 SER A O 1
ATOM 722 N N . GLN A 1 94 ? -11.060 9.125 7.810 1.00 86.69 94 GLN A N 1
ATOM 723 C CA . GLN A 1 94 ? -9.882 9.996 7.948 1.00 86.69 94 GLN A CA 1
ATOM 724 C C . GLN A 1 94 ? -10.116 11.212 8.858 1.00 86.69 94 GLN A C 1
ATOM 726 O O . GLN A 1 94 ? -9.264 12.094 8.965 1.00 86.69 94 GLN A O 1
ATOM 731 N N . LYS A 1 95 ? -11.292 11.316 9.488 1.00 76.12 95 LYS A N 1
ATOM 732 C CA . LYS A 1 95 ? -11.668 12.483 10.292 1.00 76.12 95 LYS A CA 1
ATOM 733 C C . LYS A 1 95 ? -11.605 12.138 11.772 1.00 76.12 95 LYS A C 1
ATOM 735 O O . LYS A 1 95 ? -12.385 11.326 12.253 1.00 76.12 95 LYS A O 1
ATOM 740 N N . ILE A 1 96 ? -10.753 12.846 12.505 1.00 65.88 96 ILE A N 1
ATOM 741 C CA . ILE A 1 96 ? -10.842 12.922 13.964 1.00 65.88 96 ILE A CA 1
ATOM 742 C C . ILE A 1 96 ? -12.011 13.867 14.277 1.00 65.88 96 ILE A C 1
ATOM 744 O O . ILE A 1 96 ? -11.828 15.077 14.392 1.00 65.88 96 ILE A O 1
ATOM 748 N N . ALA A 1 97 ? -13.239 13.355 14.290 1.00 52.72 97 ALA A N 1
ATOM 749 C CA . ALA A 1 97 ? -14.414 14.143 14.646 1.00 52.72 97 ALA A CA 1
ATOM 750 C C . ALA A 1 97 ? -15.276 13.379 15.654 1.00 52.72 97 ALA A C 1
ATOM 752 O O . ALA A 1 97 ? -15.853 12.349 15.320 1.00 52.72 97 ALA A O 1
ATOM 753 N N . GLY A 1 98 ? -15.389 13.924 16.868 1.00 55.53 98 GLY A N 1
ATOM 754 C CA . GLY A 1 98 ? -16.265 13.419 17.928 1.00 55.53 98 GLY A CA 1
ATOM 755 C C . GLY A 1 98 ? -15.529 12.983 19.197 1.00 55.53 98 GLY A C 1
ATOM 756 O O . GLY A 1 98 ? -14.302 12.971 19.257 1.00 55.53 98 GLY A O 1
ATOM 757 N N . ASN A 1 99 ? -16.308 12.630 20.222 1.00 59.41 99 ASN A N 1
ATOM 758 C CA . ASN A 1 99 ? -15.804 11.873 21.365 1.00 59.41 99 ASN A CA 1
ATOM 759 C C . ASN A 1 99 ? -15.607 10.427 20.907 1.00 59.41 99 ASN A C 1
ATOM 761 O O . ASN A 1 99 ? -16.584 9.715 20.689 1.00 59.41 99 ASN A O 1
ATOM 765 N N . HIS A 1 100 ? -14.354 10.019 20.735 1.00 68.50 100 HIS A N 1
ATOM 766 C CA . HIS A 1 100 ? -14.007 8.627 20.477 1.00 68.50 100 HIS A CA 1
ATOM 767 C C . HIS A 1 100 ? -14.219 7.813 21.754 1.00 68.50 100 HIS A C 1
ATOM 769 O O . HIS A 1 100 ? -13.724 8.190 22.817 1.00 68.50 100 HIS A O 1
ATOM 775 N N . ASP A 1 101 ? -14.967 6.718 21.659 1.00 73.50 101 ASP A N 1
ATOM 776 C CA . ASP A 1 101 ? -15.102 5.782 22.770 1.00 73.50 101 ASP A CA 1
ATOM 777 C C . ASP A 1 101 ? -13.872 4.862 22.867 1.00 73.50 101 ASP A C 1
ATOM 779 O O . ASP A 1 101 ? -12.941 4.924 22.060 1.00 73.50 101 ASP A O 1
ATOM 783 N N . GLU A 1 102 ? -13.828 4.003 23.881 1.00 72.94 102 GLU A N 1
ATOM 784 C CA . GLU A 1 102 ? -12.724 3.053 24.090 1.00 72.94 102 GLU A CA 1
ATOM 785 C C . GLU A 1 102 ? -12.605 2.000 22.970 1.00 72.94 102 GLU A C 1
ATOM 787 O O . GLU A 1 102 ? -11.593 1.306 22.881 1.00 72.94 102 GLU A O 1
ATOM 792 N N . THR A 1 103 ? -13.611 1.886 22.095 1.00 83.06 103 THR A N 1
ATOM 793 C CA . THR A 1 103 ? -13.643 0.929 20.980 1.00 83.06 103 THR A CA 1
ATOM 794 C C . THR A 1 103 ? -13.161 1.521 19.657 1.00 83.06 103 THR A C 1
ATOM 796 O O . THR A 1 103 ? -13.089 0.802 18.655 1.00 83.06 103 THR A O 1
ATOM 799 N N . THR A 1 104 ? -12.761 2.796 19.658 1.00 90.81 104 THR A N 1
ATOM 800 C CA . THR A 1 104 ? -12.152 3.464 18.507 1.00 90.81 104 THR A CA 1
ATOM 801 C C . THR A 1 104 ? -10.624 3.396 18.569 1.00 90.81 104 THR A C 1
ATOM 803 O O . THR A 1 104 ? -10.002 3.842 19.536 1.00 90.81 104 THR A O 1
ATOM 806 N N . GLY A 1 105 ? -10.006 2.876 17.509 1.00 93.12 105 GLY A N 1
ATOM 807 C CA . GLY A 1 105 ? -8.557 2.915 17.317 1.00 93.12 105 GLY A CA 1
ATOM 808 C C . GLY A 1 105 ? -8.160 4.073 16.406 1.00 93.12 105 GLY A C 1
ATOM 809 O O . GLY A 1 105 ? -8.793 4.291 15.375 1.00 93.12 105 GLY A O 1
ATOM 810 N N . ILE A 1 106 ? -7.098 4.804 16.738 1.00 93.38 106 ILE A N 1
ATOM 811 C CA . ILE A 1 106 ? -6.534 5.841 15.863 1.00 93.38 106 ILE A CA 1
ATOM 812 C C . ILE A 1 106 ? -5.189 5.356 15.315 1.00 93.38 106 ILE A C 1
ATOM 814 O O . ILE A 1 106 ? -4.213 5.157 16.040 1.00 93.38 106 ILE A O 1
ATOM 818 N N . LEU A 1 107 ? -5.186 5.104 14.006 1.00 94.50 107 LEU A N 1
ATOM 819 C CA . LEU A 1 107 ? -4.065 4.617 13.217 1.00 94.50 107 LEU A CA 1
ATOM 820 C C . LEU A 1 107 ? -3.314 5.815 12.636 1.00 94.50 107 LEU A C 1
ATOM 822 O O . LEU A 1 107 ? -3.724 6.382 11.622 1.00 94.50 107 LEU A O 1
ATOM 826 N N . LYS A 1 108 ? -2.206 6.182 13.274 1.00 93.69 108 LYS A N 1
ATOM 827 C CA . LYS A 1 108 ? -1.305 7.241 12.814 1.00 93.69 108 LYS A CA 1
ATOM 828 C C . LYS A 1 108 ? -0.371 6.667 11.754 1.00 93.69 108 LYS A C 1
ATOM 830 O O . LYS A 1 108 ? 0.195 5.595 11.962 1.00 93.69 108 LYS A O 1
ATOM 835 N N . ILE A 1 109 ? -0.229 7.338 10.614 1.00 93.94 109 ILE A N 1
ATOM 836 C CA . ILE A 1 109 ? 0.633 6.917 9.506 1.00 93.94 109 ILE A CA 1
ATOM 837 C C . ILE A 1 109 ? 1.462 8.106 9.041 1.00 93.94 109 ILE A C 1
ATOM 839 O O . ILE A 1 109 ? 0.934 9.047 8.455 1.00 93.94 109 ILE A O 1
ATOM 843 N N . GLU A 1 110 ? 2.776 7.998 9.201 1.00 93.62 110 GLU A N 1
ATOM 844 C CA . GLU A 1 110 ? 3.732 8.984 8.708 1.00 93.62 110 GLU A CA 1
ATOM 845 C C . GLU A 1 110 ? 4.546 8.397 7.562 1.00 93.62 110 GLU A C 1
ATOM 847 O O . GLU A 1 110 ? 5.159 7.333 7.671 1.00 93.62 110 GLU A O 1
ATOM 852 N N . THR A 1 111 ? 4.535 9.076 6.419 1.00 92.69 111 THR A N 1
ATOM 853 C CA . THR A 1 111 ? 5.223 8.621 5.208 1.00 92.69 111 THR A CA 1
ATOM 854 C C . THR A 1 111 ? 6.461 9.455 4.957 1.00 92.69 111 THR A C 1
ATOM 856 O O . THR A 1 111 ? 6.372 10.670 4.888 1.00 92.69 111 THR A O 1
ATOM 859 N N . ALA A 1 112 ? 7.595 8.806 4.717 1.00 92.44 112 ALA A N 1
ATOM 860 C CA . ALA A 1 112 ? 8.788 9.494 4.252 1.00 92.44 112 ALA A CA 1
ATOM 861 C C . ALA A 1 112 ? 8.640 9.944 2.782 1.00 92.44 112 ALA A C 1
ATOM 863 O O . ALA A 1 112 ? 7.902 9.308 2.012 1.00 92.44 112 ALA A O 1
ATOM 864 N N . PRO A 1 113 ? 9.419 10.951 2.343 1.00 91.62 113 PRO A N 1
ATOM 865 C CA . PRO A 1 113 ? 9.484 11.349 0.944 1.00 91.62 113 PRO A CA 1
ATOM 866 C C . PRO A 1 113 ? 9.827 10.180 0.013 1.00 91.62 113 PRO A C 1
ATOM 868 O O . PRO A 1 113 ? 10.683 9.338 0.304 1.00 91.62 113 PRO A O 1
ATOM 871 N N . VAL A 1 114 ? 9.173 10.138 -1.148 1.00 94.12 114 VAL A N 1
ATOM 872 C CA . VAL A 1 114 ? 9.416 9.094 -2.151 1.00 94.12 114 VAL A CA 1
ATOM 873 C C . VAL A 1 114 ? 10.744 9.352 -2.861 1.00 94.12 114 VAL A C 1
ATOM 875 O O . VAL A 1 114 ? 10.910 10.363 -3.542 1.00 94.12 114 VAL A O 1
ATOM 878 N N . ASN A 1 115 ? 11.670 8.398 -2.771 1.00 95.69 115 ASN A N 1
ATOM 879 C CA . ASN A 1 115 ? 12.928 8.439 -3.507 1.00 95.69 115 ASN A CA 1
ATOM 880 C C . ASN A 1 115 ? 12.756 7.760 -4.871 1.00 95.69 115 ASN A C 1
ATOM 882 O O . ASN A 1 115 ? 12.458 6.565 -4.938 1.00 95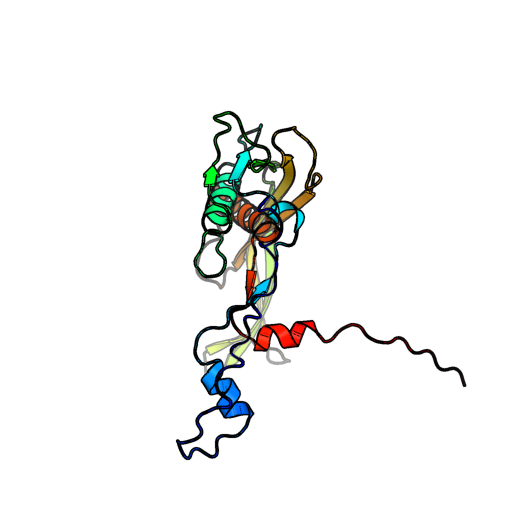.69 115 ASN A O 1
ATOM 886 N N . VAL A 1 116 ? 12.955 8.518 -5.950 1.00 96.69 116 VAL A N 1
ATOM 887 C CA . VAL A 1 116 ? 12.869 8.036 -7.332 1.00 96.69 116 VAL A CA 1
ATOM 888 C C . VAL A 1 116 ? 14.249 8.055 -7.966 1.00 96.69 116 VAL A C 1
ATOM 890 O O . VAL A 1 116 ? 14.931 9.076 -7.969 1.00 96.69 116 VAL A O 1
ATOM 893 N N . SER A 1 117 ? 14.639 6.935 -8.559 1.00 96.25 117 SER A N 1
ATOM 894 C CA . SER A 1 117 ? 15.930 6.767 -9.217 1.00 96.25 117 SER A CA 1
ATOM 895 C C . SER A 1 117 ? 15.757 6.072 -10.562 1.00 96.25 117 SER A C 1
ATOM 897 O O . SER A 1 117 ? 14.872 5.234 -10.742 1.00 96.25 117 SER A O 1
ATOM 899 N N . THR A 1 118 ? 16.603 6.431 -11.520 1.00 95.56 118 THR A N 1
ATOM 900 C CA . THR A 1 118 ? 16.620 5.851 -12.867 1.00 95.56 118 THR A CA 1
ATOM 901 C C . THR A 1 118 ? 17.885 5.034 -13.067 1.00 95.56 118 THR A C 1
ATOM 903 O O . THR A 1 118 ? 18.951 5.432 -12.604 1.00 95.56 118 THR A O 1
ATOM 906 N N . ARG A 1 119 ? 17.778 3.921 -13.791 1.00 93.56 119 ARG A N 1
ATOM 907 C CA . ARG A 1 119 ? 18.914 3.099 -14.213 1.00 93.56 119 ARG A CA 1
ATOM 908 C C . ARG A 1 119 ? 18.890 2.899 -15.722 1.00 93.56 119 ARG A C 1
ATOM 910 O O . ARG A 1 119 ? 17.818 2.733 -16.297 1.00 93.56 119 ARG A O 1
ATOM 917 N N . SER A 1 120 ? 20.070 2.848 -16.323 1.00 93.56 120 SER A N 1
ATOM 918 C CA . SER A 1 120 ? 20.257 2.419 -17.708 1.00 93.56 120 SER A CA 1
ATOM 919 C C . SER A 1 120 ? 21.373 1.390 -17.738 1.00 93.56 120 SER A C 1
ATOM 921 O O . SER A 1 120 ? 22.413 1.599 -17.114 1.00 93.56 120 SER A O 1
ATOM 923 N N . TYR A 1 121 ? 21.156 0.280 -18.430 1.00 93.25 121 TYR A N 1
ATOM 924 C CA . TYR A 1 121 ? 22.144 -0.786 -18.554 1.00 93.25 121 TYR A CA 1
ATOM 925 C C . TYR A 1 121 ? 21.951 -1.553 -19.864 1.00 93.25 121 TYR A C 1
ATOM 927 O O . TYR A 1 121 ? 20.993 -1.315 -20.600 1.00 93.25 121 TYR A O 1
ATOM 935 N N . ARG A 1 122 ? 22.897 -2.436 -20.187 1.00 94.00 122 ARG A N 1
ATOM 936 C CA . ARG A 1 122 ? 22.792 -3.336 -21.337 1.00 94.00 122 ARG A CA 1
ATOM 937 C C . ARG A 1 122 ? 22.636 -4.762 -20.843 1.00 94.00 122 ARG A C 1
ATOM 939 O O . ARG A 1 122 ? 23.420 -5.196 -20.003 1.00 94.00 122 ARG A O 1
ATOM 946 N N . GLU A 1 123 ? 21.653 -5.467 -21.378 1.00 90.75 123 GLU A N 1
ATOM 947 C CA . GLU A 1 123 ? 21.458 -6.891 -21.131 1.00 90.75 123 GLU A CA 1
ATOM 948 C C . GLU A 1 123 ? 21.954 -7.677 -22.346 1.00 90.75 123 GLU A C 1
ATOM 950 O O . GLU A 1 123 ? 21.753 -7.268 -23.494 1.00 90.75 123 GLU A O 1
ATOM 955 N N . ARG A 1 124 ? 22.649 -8.787 -22.095 1.00 90.25 124 ARG A N 1
ATOM 956 C CA . ARG A 1 124 ? 23.039 -9.724 -23.146 1.00 90.25 124 ARG A CA 1
ATOM 957 C C . ARG A 1 124 ? 21.858 -10.653 -23.419 1.00 90.25 124 ARG A C 1
ATOM 959 O O . ARG A 1 124 ? 21.379 -11.317 -22.505 1.00 90.25 124 ARG A O 1
ATOM 966 N N . ARG A 1 125 ? 21.414 -10.711 -24.671 1.00 87.25 125 ARG A N 1
ATOM 967 C CA . ARG A 1 125 ? 20.404 -11.655 -25.158 1.00 87.25 125 ARG A CA 1
ATOM 968 C C . ARG A 1 125 ? 21.080 -12.673 -26.058 1.00 87.25 125 ARG A C 1
ATOM 970 O O . ARG A 1 125 ? 21.695 -12.283 -27.046 1.00 87.25 125 ARG A O 1
ATOM 977 N N . ASP A 1 126 ? 20.930 -13.948 -25.734 1.00 88.12 126 ASP A N 1
ATOM 978 C CA . ASP A 1 126 ? 21.351 -15.042 -26.604 1.00 88.12 126 ASP A CA 1
ATOM 979 C C . ASP A 1 126 ? 20.162 -15.459 -27.495 1.00 88.12 126 ASP A C 1
ATOM 981 O O . ASP A 1 126 ? 19.029 -15.636 -27.028 1.00 88.12 126 ASP A O 1
ATOM 985 N N . GLN A 1 127 ? 20.402 -15.517 -28.805 1.00 82.62 127 GLN A N 1
ATOM 986 C CA . GLN A 1 127 ? 19.390 -15.709 -29.844 1.00 82.62 127 GLN A CA 1
ATOM 987 C C . GLN A 1 127 ? 19.843 -16.755 -30.867 1.00 82.62 127 GLN A C 1
ATOM 989 O O . GLN A 1 127 ? 21.028 -16.871 -31.170 1.00 82.62 127 GLN A O 1
ATOM 994 N N . CYS A 1 128 ? 18.881 -17.494 -31.423 1.00 83.19 128 CYS A N 1
ATOM 995 C CA . CYS A 1 128 ? 19.093 -18.481 -32.481 1.00 83.19 128 CYS A CA 1
ATOM 996 C C . CYS A 1 128 ? 18.101 -18.235 -33.619 1.00 83.19 128 CYS A C 1
ATOM 998 O O . CYS A 1 128 ? 16.968 -17.802 -33.381 1.00 83.19 128 CYS A O 1
ATOM 1000 N N . TYR A 1 129 ? 18.507 -18.569 -34.843 1.00 78.75 129 TYR A N 1
ATOM 1001 C CA . TYR A 1 129 ? 17.593 -18.678 -35.978 1.00 78.75 129 TYR A CA 1
ATOM 1002 C C . TYR A 1 129 ? 16.946 -20.064 -35.980 1.00 78.75 129 TYR A C 1
ATOM 1004 O O 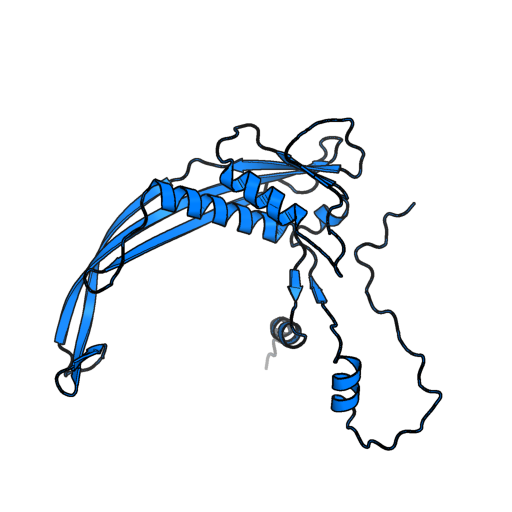. TYR A 1 129 ? 17.641 -21.076 -35.997 1.00 78.75 129 TYR A O 1
ATOM 1012 N N . VAL A 1 130 ? 15.616 -20.106 -35.966 1.00 75.62 130 VAL A N 1
ATOM 1013 C CA . VAL A 1 130 ? 14.820 -21.326 -36.140 1.00 75.62 130 VAL A CA 1
ATOM 1014 C C . VAL A 1 130 ? 13.788 -21.035 -37.222 1.00 75.62 130 VAL A C 1
ATOM 1016 O O . VAL A 1 130 ? 12.922 -20.185 -37.012 1.00 75.62 130 VAL A O 1
ATOM 1019 N N . ASP A 1 131 ? 13.897 -21.700 -38.375 1.00 76.56 131 ASP A N 1
ATOM 1020 C CA . ASP A 1 131 ? 12.982 -21.549 -39.520 1.00 76.56 131 ASP A CA 1
ATOM 1021 C C . ASP A 1 131 ? 12.728 -20.073 -39.904 1.00 76.56 131 ASP A C 1
ATOM 1023 O O . ASP A 1 131 ? 11.594 -19.598 -39.884 1.00 76.56 131 ASP A O 1
ATOM 1027 N N . ASP A 1 132 ? 13.800 -19.311 -40.159 1.00 74.00 132 ASP A N 1
ATOM 1028 C CA . ASP A 1 132 ? 13.785 -17.862 -40.454 1.00 74.00 132 ASP A CA 1
ATOM 1029 C C . ASP A 1 132 ? 13.176 -16.958 -39.358 1.00 74.00 132 ASP A C 1
ATOM 1031 O O . ASP A 1 132 ? 12.992 -15.755 -39.556 1.00 74.00 132 ASP A O 1
ATOM 1035 N N . THR A 1 133 ? 12.917 -17.496 -38.161 1.00 72.88 133 THR A N 1
ATOM 1036 C CA . THR A 1 133 ? 12.459 -16.726 -36.995 1.00 72.88 133 THR A CA 1
ATOM 1037 C C . THR A 1 133 ? 13.528 -16.654 -35.908 1.00 72.88 133 THR A C 1
ATOM 1039 O O . THR A 1 133 ? 14.163 -17.650 -35.566 1.00 72.88 133 THR A O 1
ATOM 1042 N N . VAL A 1 134 ? 13.729 -15.463 -35.336 1.00 75.50 134 VAL A N 1
ATOM 1043 C CA . VAL A 1 134 ? 14.652 -15.259 -34.210 1.00 75.50 134 VAL A CA 1
ATOM 1044 C C . VAL A 1 134 ? 13.950 -15.654 -32.912 1.00 75.50 134 VAL A C 1
ATOM 1046 O O . VAL A 1 134 ? 12.896 -15.106 -32.583 1.00 75.50 134 VAL A O 1
ATOM 1049 N N . ARG A 1 135 ? 14.532 -16.596 -32.161 1.00 76.81 135 ARG A N 1
ATOM 1050 C CA . ARG A 1 135 ? 14.023 -17.046 -30.853 1.00 76.81 135 ARG A CA 1
ATOM 1051 C C . ARG A 1 135 ? 15.104 -16.969 -29.779 1.00 76.81 135 ARG A C 1
ATOM 1053 O O . ARG A 1 135 ? 16.288 -17.125 -30.067 1.00 76.81 135 ARG A O 1
ATOM 1060 N N . THR A 1 136 ? 14.688 -16.754 -28.531 1.00 78.44 136 THR A N 1
ATOM 1061 C CA . THR A 1 136 ? 15.573 -16.842 -27.360 1.00 78.44 136 THR A CA 1
ATOM 1062 C C . THR A 1 136 ? 16.032 -18.286 -27.169 1.00 78.44 136 THR A C 1
ATOM 1064 O O . THR A 1 136 ? 15.203 -19.196 -27.137 1.00 78.44 136 THR A O 1
ATOM 1067 N N . CYS A 1 137 ? 17.338 -18.501 -27.042 1.00 78.19 137 CYS A N 1
ATOM 1068 C CA . CYS A 1 137 ? 17.945 -19.824 -26.894 1.00 78.19 137 CYS A CA 1
ATOM 1069 C C . CYS A 1 137 ? 19.245 -19.738 -26.073 1.00 78.19 137 CYS A C 1
ATOM 1071 O O . CYS A 1 137 ? 19.718 -18.649 -25.760 1.00 78.19 137 CYS A O 1
ATOM 1073 N N . SER A 1 138 ? 19.839 -20.889 -25.755 1.00 74.69 138 SER A N 1
ATOM 1074 C CA . SER A 1 138 ? 21.167 -21.003 -25.139 1.00 74.69 138 SER A CA 1
ATOM 1075 C C . SER A 1 138 ? 21.954 -22.128 -25.813 1.00 74.69 138 SER A C 1
ATOM 1077 O O . SER A 1 138 ? 21.370 -23.183 -26.056 1.00 74.69 138 SER A O 1
ATOM 1079 N N . GLY A 1 139 ? 23.253 -21.950 -26.068 1.00 72.50 139 GLY A N 1
ATOM 1080 C CA . GLY A 1 139 ? 24.111 -22.991 -26.654 1.00 72.50 139 GLY A CA 1
ATOM 1081 C C . GLY A 1 139 ? 25.220 -22.435 -27.551 1.00 72.50 139 GLY A C 1
ATOM 1082 O O . GLY A 1 139 ? 25.347 -21.221 -27.688 1.00 72.50 139 GLY A O 1
ATOM 1083 N N . GLU A 1 140 ? 26.014 -23.326 -28.155 1.00 73.69 140 GLU A N 1
ATOM 1084 C CA . GLU A 1 140 ? 27.129 -22.971 -29.056 1.00 73.69 140 GLU A CA 1
ATOM 1085 C C . GLU A 1 140 ? 26.661 -22.278 -30.349 1.00 73.69 140 GLU A C 1
ATOM 1087 O O . GLU A 1 140 ? 27.373 -21.425 -30.872 1.00 73.69 140 GLU A O 1
ATOM 1092 N N . ASP A 1 141 ? 25.438 -22.569 -30.804 1.00 70.38 141 ASP A N 1
ATOM 1093 C CA . ASP A 1 141 ? 24.829 -21.967 -32.001 1.00 70.38 141 ASP A CA 1
ATOM 1094 C C . ASP A 1 141 ? 24.139 -20.615 -31.730 1.00 70.38 141 ASP A C 1
ATOM 1096 O O . ASP A 1 141 ? 23.602 -19.984 -32.645 1.00 70.38 141 ASP A O 1
ATOM 1100 N N . ALA A 1 142 ? 24.119 -20.158 -30.473 1.00 79.56 142 ALA A N 1
ATOM 1101 C CA . ALA A 1 142 ? 23.492 -18.897 -30.106 1.00 79.56 142 ALA A CA 1
ATOM 1102 C C . ALA A 1 142 ? 24.420 -17.717 -30.421 1.00 79.56 142 ALA A C 1
ATOM 1104 O O . ALA A 1 142 ? 25.547 -17.637 -29.926 1.00 79.56 142 ALA A O 1
ATOM 1105 N N . PHE A 1 143 ? 23.930 -16.743 -31.186 1.00 84.25 143 PHE A N 1
ATOM 1106 C CA . PHE A 1 143 ? 24.593 -15.447 -31.298 1.00 84.25 143 PHE A CA 1
ATOM 1107 C C . PHE A 1 143 ? 24.066 -14.506 -30.214 1.00 84.25 143 PHE A C 1
ATOM 1109 O O . PHE A 1 143 ? 22.908 -14.589 -29.801 1.00 84.25 143 PHE A O 1
ATOM 1116 N N . PHE A 1 144 ? 24.913 -13.591 -29.745 1.00 84.38 144 PHE A N 1
ATOM 1117 C CA . PHE A 1 144 ? 24.514 -12.625 -28.730 1.00 84.38 144 PHE A CA 1
ATOM 1118 C C . PHE A 1 144 ? 24.209 -11.260 -29.344 1.00 84.38 144 PHE A C 1
ATOM 1120 O O . PHE A 1 144 ? 24.899 -10.782 -30.246 1.00 84.38 144 PHE A O 1
ATOM 1127 N N . THR A 1 145 ? 23.205 -10.591 -28.792 1.00 85.00 145 THR A N 1
ATOM 1128 C CA . THR A 1 145 ? 22.940 -9.172 -29.022 1.00 85.00 145 THR A CA 1
ATOM 1129 C C . THR A 1 145 ? 22.908 -8.439 -27.683 1.00 85.00 145 THR A C 1
ATOM 1131 O O . THR A 1 145 ? 22.586 -9.017 -26.643 1.00 85.00 145 THR A O 1
ATOM 1134 N N . TYR A 1 146 ? 23.289 -7.161 -27.683 1.00 89.50 146 TYR A N 1
ATOM 1135 C CA . TYR A 1 146 ? 23.112 -6.299 -26.515 1.00 89.50 146 TYR A CA 1
ATOM 1136 C C . TYR A 1 146 ? 21.854 -5.466 -26.695 1.00 89.50 146 TYR A C 1
ATOM 1138 O O . TYR A 1 146 ? 21.774 -4.659 -27.623 1.00 89.50 146 TYR A O 1
ATOM 1146 N N . VAL A 1 147 ? 20.911 -5.612 -25.772 1.00 92.00 147 VAL A N 1
ATOM 1147 C CA . VAL A 1 147 ? 19.713 -4.773 -25.721 1.00 92.00 147 VAL A CA 1
ATOM 1148 C C . VAL A 1 147 ? 19.905 -3.684 -24.679 1.00 92.00 147 VAL A C 1
ATOM 1150 O O . VAL A 1 147 ? 20.467 -3.909 -23.606 1.00 92.00 147 VAL A O 1
ATOM 1153 N N . SER A 1 148 ? 19.503 -2.462 -25.026 1.00 93.31 148 SER A N 1
ATOM 1154 C CA . SER A 1 148 ? 19.609 -1.326 -24.111 1.00 93.31 148 SER A CA 1
ATOM 1155 C C . SER A 1 148 ? 18.346 -1.255 -23.269 1.00 93.31 148 SER A C 1
ATOM 1157 O O . SER A 1 148 ? 17.253 -1.095 -23.810 1.00 93.31 148 SER A O 1
ATOM 1159 N N . CYS A 1 149 ? 18.505 -1.357 -21.955 1.00 94.94 149 CYS A N 1
ATOM 1160 C CA . CYS A 1 149 ? 17.417 -1.335 -20.993 1.00 94.94 149 CYS A CA 1
ATOM 1161 C C . CYS A 1 149 ? 17.458 -0.048 -20.176 1.00 94.94 149 CYS A C 1
ATOM 1163 O O . CYS A 1 149 ? 18.516 0.450 -19.781 1.00 94.94 149 CYS A O 1
ATOM 1165 N N . SER A 1 150 ? 16.275 0.499 -19.927 1.00 94.31 150 SER A N 1
ATOM 1166 C CA . SER A 1 150 ? 16.072 1.670 -19.084 1.00 94.31 150 SER A CA 1
ATOM 1167 C C . SER A 1 150 ? 14.994 1.363 -18.060 1.00 94.31 150 SER A C 1
ATOM 1169 O O . SER A 1 150 ? 13.974 0.752 -18.373 1.00 94.31 150 SER A O 1
ATOM 1171 N N . GLY A 1 151 ? 15.220 1.782 -16.823 1.00 95.56 151 GLY A N 1
ATOM 1172 C CA . GLY A 1 151 ? 14.300 1.538 -15.730 1.00 95.56 151 GLY A CA 1
ATOM 1173 C C . GLY A 1 151 ? 14.198 2.722 -14.791 1.00 95.56 151 GLY A C 1
ATOM 1174 O O . GLY A 1 151 ? 15.112 3.536 -14.654 1.00 95.56 151 GLY A O 1
ATOM 1175 N N . ILE A 1 152 ? 13.066 2.794 -14.112 1.00 96.69 152 ILE A N 1
ATOM 1176 C CA . ILE A 1 152 ? 12.802 3.707 -13.014 1.00 96.69 152 ILE A CA 1
ATOM 1177 C C . ILE A 1 152 ? 12.338 2.884 -11.819 1.00 96.69 152 ILE A C 1
ATOM 1179 O O . ILE A 1 152 ? 11.499 1.990 -11.943 1.00 96.69 152 ILE A O 1
ATOM 1183 N N . TYR A 1 153 ? 12.876 3.178 -10.646 1.00 96.50 153 TYR A N 1
ATOM 1184 C CA . TYR A 1 153 ? 12.414 2.588 -9.402 1.00 96.50 153 TYR A CA 1
ATOM 1185 C C . TYR A 1 153 ? 12.109 3.684 -8.395 1.00 96.50 153 TYR A C 1
ATOM 1187 O O . TYR A 1 153 ? 12.796 4.702 -8.320 1.00 96.50 153 TYR A O 1
ATOM 1195 N N . ALA A 1 154 ? 11.049 3.466 -7.627 1.00 97.00 154 ALA A N 1
ATOM 1196 C CA . ALA A 1 154 ? 10.643 4.339 -6.544 1.00 97.00 154 ALA A CA 1
ATOM 1197 C C . ALA A 1 154 ? 10.639 3.551 -5.239 1.00 97.00 154 ALA A C 1
ATOM 1199 O O . ALA A 1 154 ? 10.148 2.419 -5.189 1.00 97.00 154 ALA A O 1
ATOM 1200 N N . THR A 1 155 ? 11.188 4.154 -4.191 1.00 96.69 155 THR A N 1
ATOM 1201 C CA . THR A 1 155 ? 11.222 3.602 -2.838 1.00 96.69 155 THR A CA 1
ATOM 1202 C C . THR A 1 155 ? 10.554 4.577 -1.884 1.00 96.69 155 THR A C 1
ATOM 1204 O O . THR A 1 155 ? 10.782 5.781 -1.959 1.00 96.69 155 THR A O 1
ATOM 1207 N N . VAL A 1 156 ? 9.734 4.051 -0.985 1.00 95.50 156 VAL A N 1
ATOM 1208 C CA . VAL A 1 156 ? 9.067 4.812 0.072 1.00 95.50 156 VAL A CA 1
ATOM 1209 C C . VAL A 1 156 ? 9.086 3.994 1.357 1.00 95.50 156 VAL A C 1
ATOM 1211 O O . VAL A 1 156 ? 9.042 2.756 1.326 1.00 95.50 156 VAL A O 1
ATOM 1214 N N . SER A 1 157 ? 9.143 4.678 2.488 1.00 95.38 157 SER A N 1
ATOM 1215 C CA . SER A 1 157 ? 8.912 4.088 3.800 1.00 95.38 157 SER A CA 1
ATOM 1216 C C . SER A 1 157 ? 7.795 4.827 4.506 1.00 95.38 157 SER A C 1
ATOM 1218 O O . SER A 1 157 ? 7.609 6.017 4.284 1.00 95.38 157 SER A O 1
ATOM 1220 N N . ALA A 1 158 ? 7.070 4.119 5.354 1.00 94.75 158 ALA A N 1
ATOM 1221 C CA . ALA A 1 158 ? 6.140 4.717 6.288 1.00 94.75 158 ALA A CA 1
ATOM 1222 C C . ALA A 1 158 ? 6.301 4.072 7.650 1.00 94.75 158 ALA A C 1
ATOM 1224 O O . ALA A 1 158 ? 6.667 2.900 7.738 1.00 94.75 158 ALA A O 1
ATOM 1225 N N . GLU A 1 159 ? 6.004 4.832 8.680 1.00 95.25 159 GLU A N 1
ATOM 1226 C CA . GLU A 1 159 ? 5.796 4.343 10.026 1.00 95.25 159 GLU A CA 1
ATOM 1227 C C . GLU A 1 159 ? 4.305 4.402 10.327 1.00 95.25 159 GLU A C 1
ATOM 1229 O O . GLU A 1 159 ? 3.631 5.349 9.925 1.00 95.25 159 GLU A O 1
ATOM 1234 N N . TYR A 1 160 ? 3.775 3.364 10.968 1.00 94.69 160 TYR A N 1
ATOM 1235 C CA . TYR A 1 160 ? 2.414 3.402 11.480 1.00 94.69 160 TYR A CA 1
ATOM 1236 C C . TYR A 1 160 ? 2.365 2.967 12.939 1.00 94.69 160 TYR A C 1
ATOM 1238 O O . TYR A 1 160 ? 3.100 2.069 13.350 1.00 94.69 160 TYR A O 1
ATOM 1246 N N . GLU A 1 161 ? 1.469 3.590 13.690 1.00 95.25 161 GLU A N 1
ATOM 1247 C CA . GLU A 1 161 ? 1.209 3.339 15.104 1.00 95.25 161 GLU A CA 1
ATOM 1248 C C . GLU A 1 161 ? -0.306 3.264 15.312 1.00 95.25 161 GLU A C 1
A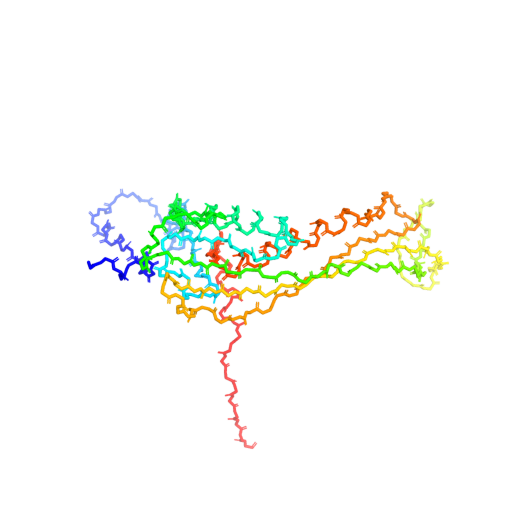TOM 1250 O O . GLU A 1 161 ? -1.058 4.010 14.682 1.00 95.25 161 GLU A O 1
ATOM 1255 N N . LEU A 1 162 ? -0.763 2.363 16.181 1.00 94.50 162 LEU A N 1
ATOM 1256 C CA . LEU A 1 162 ? -2.166 2.304 16.586 1.00 94.50 162 LEU A CA 1
ATOM 1257 C C . LEU A 1 162 ? -2.275 2.642 18.065 1.00 94.50 162 LEU A C 1
ATOM 1259 O O . LEU A 1 162 ? -1.716 1.926 18.900 1.00 94.50 162 LEU A O 1
ATOM 1263 N N . VAL A 1 163 ? -3.041 3.683 18.372 1.00 92.94 163 VAL A N 1
ATOM 1264 C CA . VAL A 1 163 ? -3.378 4.074 19.743 1.00 92.94 163 VAL A CA 1
ATOM 1265 C C . VAL A 1 163 ? -4.882 3.938 19.984 1.00 92.94 163 VAL A C 1
ATOM 1267 O O . VAL A 1 163 ? -5.668 3.964 19.035 1.00 92.94 163 VAL A O 1
ATOM 1270 N N . ASN A 1 164 ? -5.299 3.776 21.238 1.00 90.38 164 ASN A N 1
ATOM 1271 C CA . ASN A 1 164 ? -6.714 3.897 21.608 1.00 90.38 164 ASN A CA 1
ATOM 1272 C C . ASN A 1 164 ? -7.115 5.375 21.803 1.00 90.38 164 ASN A C 1
ATOM 1274 O O . ASN A 1 164 ? -6.293 6.289 21.689 1.00 90.38 164 ASN A O 1
ATOM 1278 N N . SER A 1 165 ? -8.385 5.621 22.125 1.00 84.94 165 SER A N 1
ATOM 1279 C CA . SER A 1 165 ? -8.911 6.964 22.412 1.00 84.94 165 SER A CA 1
ATOM 1280 C C . SER A 1 165 ? -8.225 7.671 23.590 1.00 84.94 165 SER A C 1
ATOM 1282 O O . SER A 1 165 ? -8.157 8.900 23.601 1.00 84.94 165 SER A O 1
ATOM 1284 N N . ASN A 1 166 ? -7.621 6.921 24.517 1.00 86.44 166 ASN A N 1
ATOM 1285 C CA . ASN A 1 166 ? -6.825 7.439 25.635 1.00 86.44 166 ASN A CA 1
ATOM 1286 C C . ASN A 1 166 ? -5.345 7.699 25.274 1.00 86.44 166 ASN A C 1
ATOM 1288 O O . ASN A 1 166 ? -4.552 8.003 26.161 1.00 86.44 166 ASN A O 1
ATOM 1292 N N . GLN A 1 167 ? -4.963 7.595 23.993 1.00 87.31 167 GLN A N 1
ATOM 1293 C CA . GLN A 1 167 ? -3.577 7.693 23.498 1.00 87.31 167 GLN A CA 1
ATOM 1294 C C . GLN A 1 167 ? -2.631 6.596 24.020 1.00 87.31 167 GLN A C 1
ATOM 1296 O O . GLN A 1 167 ? -1.412 6.729 23.923 1.00 87.31 167 GLN A O 1
ATOM 1301 N N . GLU A 1 168 ? -3.164 5.495 24.546 1.00 90.88 168 GLU A N 1
ATOM 1302 C CA . GLU A 1 168 ? -2.355 4.331 24.896 1.00 90.88 168 GLU A CA 1
ATOM 1303 C C . GLU A 1 168 ? -1.930 3.593 23.625 1.00 90.88 168 GLU A C 1
ATOM 1305 O O . GLU A 1 168 ? -2.749 3.323 22.741 1.00 90.88 168 GLU A O 1
ATOM 1310 N N . VAL A 1 169 ? -0.645 3.252 23.547 1.00 93.00 169 VAL A N 1
ATOM 1311 C CA . VAL A 1 169 ? -0.056 2.552 22.405 1.00 93.00 169 VAL A CA 1
ATOM 1312 C C . VAL A 1 169 ? -0.469 1.084 22.417 1.00 93.00 169 VAL A C 1
ATOM 1314 O O . VAL A 1 169 ? -0.099 0.330 23.312 1.00 93.00 169 VAL A O 1
ATOM 1317 N N . ILE A 1 170 ? -1.196 0.669 21.381 1.00 93.81 170 ILE A N 1
ATOM 1318 C CA . ILE A 1 170 ? -1.660 -0.711 21.193 1.00 93.81 170 ILE A CA 1
ATOM 1319 C C . ILE A 1 170 ? -0.782 -1.457 20.194 1.00 93.81 170 ILE A C 1
ATOM 1321 O O . ILE A 1 170 ? -0.401 -2.604 20.428 1.00 93.81 170 ILE A O 1
ATOM 1325 N N . ILE A 1 171 ? -0.454 -0.814 19.071 1.00 92.94 171 ILE A N 1
ATOM 1326 C CA . ILE A 1 171 ? 0.555 -1.311 18.134 1.00 92.94 171 ILE A CA 1
ATOM 1327 C C . ILE A 1 171 ? 1.680 -0.282 18.120 1.00 92.94 171 ILE A C 1
ATOM 1329 O O . ILE A 1 171 ? 1.431 0.845 17.683 1.00 92.94 171 ILE A O 1
ATOM 1333 N N . PRO A 1 172 ? 2.898 -0.645 18.562 1.00 94.00 172 PRO A N 1
ATOM 1334 C CA . PRO A 1 172 ? 4.023 0.275 18.555 1.00 94.00 172 PRO A CA 1
ATOM 1335 C C . PRO A 1 172 ? 4.398 0.667 17.126 1.00 94.00 172 PRO A C 1
ATOM 1337 O O . PRO A 1 172 ? 4.153 -0.079 16.168 1.00 94.00 172 PRO A O 1
ATOM 1340 N N . ALA A 1 173 ? 5.045 1.825 17.014 1.00 94.44 173 ALA A N 1
ATOM 1341 C CA . ALA A 1 173 ? 5.563 2.370 15.770 1.00 94.44 173 ALA A CA 1
ATOM 1342 C C . ALA A 1 173 ? 6.279 1.295 14.931 1.00 94.44 173 ALA A C 1
ATOM 1344 O O . ALA A 1 173 ? 7.307 0.733 15.315 1.00 94.44 173 ALA A O 1
ATOM 1345 N N . THR A 1 174 ? 5.685 0.968 13.784 1.00 94.88 174 THR A N 1
ATOM 1346 C CA . THR A 1 174 ? 6.136 -0.104 12.899 1.00 94.88 174 THR A CA 1
ATOM 1347 C C . THR A 1 174 ? 6.503 0.462 11.537 1.00 94.88 174 THR A C 1
ATOM 1349 O O . THR A 1 174 ? 5.654 0.953 10.791 1.00 94.88 174 THR A O 1
ATOM 1352 N N . THR A 1 175 ? 7.772 0.321 11.153 1.00 95.62 175 THR A N 1
ATOM 1353 C CA . THR A 1 175 ? 8.248 0.771 9.843 1.00 95.62 175 THR A CA 1
ATOM 1354 C C . THR A 1 175 ? 7.941 -0.239 8.733 1.00 95.62 175 THR A C 1
ATOM 1356 O O . THR A 1 175 ? 8.315 -1.413 8.779 1.00 95.62 175 THR A O 1
ATOM 1359 N N . VAL A 1 176 ? 7.351 0.243 7.642 1.00 95.06 176 VAL A N 1
ATOM 1360 C CA . VAL A 1 176 ? 7.088 -0.506 6.414 1.00 95.06 176 VAL A CA 1
ATOM 1361 C C . VAL A 1 176 ? 7.784 0.169 5.246 1.00 95.06 176 VAL A C 1
ATOM 1363 O O . VAL A 1 176 ? 7.532 1.324 4.929 1.00 95.06 176 VAL A O 1
ATOM 1366 N N . LYS A 1 177 ? 8.630 -0.585 4.541 1.00 95.62 177 LYS A N 1
ATOM 1367 C CA . LYS A 1 177 ? 9.284 -0.126 3.308 1.00 95.62 177 LYS A CA 1
ATOM 1368 C C . LYS A 1 177 ? 8.666 -0.773 2.078 1.00 95.62 177 LYS A C 1
ATOM 1370 O O . LYS A 1 177 ? 8.284 -1.956 2.108 1.00 95.62 177 LYS A O 1
ATOM 1375 N N . ARG A 1 178 ? 8.605 -0.027 0.977 1.00 96.69 178 ARG A N 1
ATOM 1376 C CA . ARG A 1 178 ? 8.195 -0.538 -0.329 1.00 96.69 178 ARG A CA 1
ATOM 1377 C C . ARG A 1 178 ? 9.055 0.036 -1.446 1.00 96.69 178 ARG A C 1
ATOM 1379 O O . ARG A 1 178 ? 9.375 1.215 -1.450 1.00 96.69 178 ARG A O 1
ATOM 1386 N N . ARG A 1 179 ? 9.378 -0.829 -2.405 1.00 96.44 179 ARG A N 1
ATOM 1387 C CA . ARG A 1 179 ? 10.029 -0.491 -3.666 1.00 96.44 179 ARG A CA 1
ATOM 1388 C C . ARG A 1 179 ? 9.170 -1.013 -4.811 1.00 96.44 179 ARG A C 1
ATOM 1390 O O . ARG A 1 179 ? 8.629 -2.117 -4.712 1.00 96.44 179 ARG A O 1
ATOM 1397 N N . VAL A 1 180 ? 9.016 -0.206 -5.851 1.00 96.94 180 VAL A N 1
ATOM 1398 C CA . VAL A 1 180 ? 8.346 -0.572 -7.102 1.00 96.94 180 VAL A CA 1
ATOM 1399 C C . VAL A 1 180 ? 9.243 -0.164 -8.257 1.00 96.94 180 VAL A C 1
ATOM 1401 O O . VAL A 1 180 ? 9.886 0.882 -8.203 1.00 96.94 180 VAL A O 1
ATOM 1404 N N . GLU A 1 181 ? 9.269 -0.989 -9.296 1.00 95.69 181 GLU A N 1
ATOM 1405 C CA . GLU A 1 181 ? 10.099 -0.793 -10.479 1.00 95.69 181 GLU A CA 1
ATOM 1406 C C . GLU A 1 181 ? 9.221 -0.772 -11.734 1.00 95.69 181 GLU A C 1
ATOM 1408 O O . GLU A 1 181 ? 8.127 -1.351 -11.773 1.00 95.69 181 GLU A O 1
ATOM 1413 N N . SER A 1 182 ? 9.692 -0.061 -12.748 1.00 95.88 182 SER A N 1
ATOM 1414 C CA . SER A 1 182 ? 9.214 -0.137 -14.121 1.00 95.88 182 SER A CA 1
ATOM 1415 C C . SER A 1 182 ? 10.431 -0.107 -15.019 1.00 95.88 182 SER A C 1
ATOM 1417 O O . SER A 1 182 ? 11.273 0.777 -14.900 1.00 95.88 182 SER A O 1
ATOM 1419 N N . GLU A 1 183 ? 10.513 -1.083 -15.903 1.00 94.81 183 GLU A N 1
ATOM 1420 C CA . GLU A 1 183 ? 11.648 -1.273 -16.782 1.00 94.81 183 GLU A CA 1
ATOM 1421 C C . GLU A 1 183 ? 11.167 -1.570 -18.193 1.00 94.81 183 GLU A C 1
ATOM 1423 O O . GLU A 1 183 ? 10.048 -2.053 -18.373 1.00 94.81 183 GLU A O 1
ATOM 1428 N N . LYS A 1 184 ? 12.000 -1.207 -19.165 1.00 94.31 184 LYS A N 1
ATOM 1429 C CA . LYS A 1 184 ? 11.809 -1.519 -20.568 1.00 94.31 184 LYS A CA 1
ATOM 1430 C C . LYS A 1 184 ? 13.160 -1.702 -21.254 1.00 94.31 184 LYS A C 1
ATOM 1432 O O . LYS A 1 184 ? 14.022 -0.820 -21.147 1.00 94.31 184 LYS A O 1
ATOM 1437 N N . CYS A 1 185 ? 13.285 -2.767 -22.036 1.00 93.31 185 CYS A N 1
ATOM 1438 C CA . CYS A 1 185 ? 14.383 -2.962 -22.980 1.00 93.31 185 CYS A CA 1
ATOM 1439 C C . CYS A 1 185 ? 14.007 -2.547 -24.416 1.00 93.31 185 CYS A C 1
ATOM 1441 O O . CYS A 1 185 ? 12.836 -2.396 -24.771 1.00 93.31 185 CYS A O 1
ATOM 1443 N N . SER A 1 186 ? 15.011 -2.271 -25.251 1.00 90.81 186 SER A N 1
ATOM 1444 C CA . SER A 1 186 ? 14.829 -1.763 -26.621 1.00 90.81 186 SER A CA 1
ATOM 1445 C C . SER A 1 186 ? 14.069 -2.712 -27.556 1.00 90.81 186 SER A C 1
ATOM 1447 O O . SER A 1 186 ? 13.505 -2.261 -28.548 1.00 90.81 186 SER A O 1
ATOM 1449 N N . ASP A 1 187 ? 14.073 -4.003 -27.243 1.00 86.88 187 ASP A N 1
ATOM 1450 C CA . ASP A 1 187 ? 13.377 -5.093 -27.930 1.00 86.88 187 ASP A CA 1
ATOM 1451 C C . ASP A 1 187 ? 11.936 -5.314 -27.427 1.00 86.88 187 ASP A C 1
ATOM 1453 O O . ASP A 1 187 ? 11.194 -6.104 -28.007 1.00 86.88 187 ASP A O 1
ATOM 1457 N N . GLU A 1 188 ? 11.502 -4.589 -26.391 1.00 87.19 188 GLU A N 1
ATOM 1458 C CA . GLU A 1 188 ? 10.159 -4.690 -25.817 1.00 87.19 188 GLU A CA 1
ATOM 1459 C C . GLU A 1 188 ? 9.234 -3.549 -26.278 1.00 87.19 188 GLU A C 1
ATOM 1461 O O . GLU A 1 188 ? 9.635 -2.395 -26.472 1.00 87.19 188 GLU A O 1
ATOM 1466 N N . SER A 1 189 ? 7.938 -3.846 -26.400 1.00 85.38 189 SER A N 1
ATOM 1467 C CA . SER A 1 189 ? 6.902 -2.826 -26.614 1.00 85.38 189 SER A CA 1
ATOM 1468 C C . SER A 1 189 ? 6.545 -2.092 -25.308 1.00 85.38 189 SER A C 1
ATOM 1470 O O . SER A 1 189 ? 6.700 -2.636 -24.219 1.00 85.38 189 SER A O 1
ATOM 1472 N N . GLY A 1 190 ? 6.042 -0.854 -25.397 1.00 86.50 190 GLY A N 1
ATOM 1473 C CA . GLY A 1 190 ? 5.567 -0.079 -24.237 1.00 86.50 190 GLY A CA 1
ATOM 1474 C C . GLY A 1 190 ? 6.482 1.075 -23.825 1.00 86.50 190 GLY A C 1
ATOM 1475 O O . GLY A 1 190 ? 7.307 1.547 -24.611 1.00 86.50 190 GLY A O 1
ATOM 1476 N N . SER A 1 191 ? 6.322 1.573 -22.600 1.00 88.56 191 SER A N 1
ATOM 1477 C CA . SER A 1 191 ? 7.107 2.684 -22.056 1.00 88.56 191 SER A CA 1
ATOM 1478 C C . SER A 1 191 ? 7.390 2.499 -20.568 1.00 88.56 191 SER A C 1
ATOM 1480 O O . SER A 1 191 ? 6.592 1.926 -19.825 1.00 88.56 191 SER A O 1
ATOM 1482 N N . VAL A 1 192 ? 8.542 3.011 -20.131 1.00 93.31 192 VAL A N 1
ATOM 1483 C CA . VAL A 1 192 ? 8.847 3.148 -18.705 1.00 93.31 192 VAL A CA 1
ATOM 1484 C C . VAL A 1 192 ? 7.867 4.151 -18.095 1.00 93.31 192 VAL A C 1
ATOM 1486 O O . VAL A 1 192 ? 7.560 5.181 -18.702 1.00 93.31 192 VAL A O 1
ATOM 1489 N N . LEU A 1 193 ? 7.372 3.862 -16.891 1.00 94.94 193 LEU A N 1
ATOM 1490 C CA . LEU A 1 193 ? 6.478 4.770 -16.177 1.00 94.94 193 LEU A CA 1
ATOM 1491 C C . LEU A 1 193 ? 7.124 6.147 -15.960 1.00 94.94 193 LEU A C 1
ATOM 1493 O O . LEU A 1 193 ? 8.320 6.274 -15.707 1.00 94.94 193 LEU A O 1
ATOM 1497 N N . SER A 1 194 ? 6.304 7.198 -15.988 1.00 94.94 194 SER A N 1
ATOM 1498 C CA . SER A 1 194 ? 6.755 8.540 -15.611 1.00 94.94 194 SER A CA 1
ATOM 1499 C C . SER A 1 194 ? 7.083 8.619 -14.114 1.00 94.94 194 SER A C 1
ATOM 1501 O O . SER A 1 194 ? 6.560 7.839 -13.313 1.00 94.94 194 SER A O 1
ATOM 1503 N N . LYS A 1 195 ? 7.885 9.619 -13.708 1.00 94.56 195 LYS A N 1
ATOM 1504 C CA . LYS A 1 195 ? 8.179 9.901 -12.287 1.00 94.56 195 LYS A CA 1
ATOM 1505 C C . LYS A 1 195 ? 6.900 10.012 -11.445 1.00 94.56 195 LYS A C 1
ATOM 1507 O O . LYS A 1 195 ? 6.811 9.411 -10.384 1.00 94.56 195 LYS A O 1
ATOM 1512 N N . LYS A 1 196 ? 5.878 10.715 -11.947 1.00 94.88 196 LYS A N 1
ATOM 1513 C CA . LYS A 1 196 ? 4.584 10.855 -11.258 1.00 94.88 196 LYS A CA 1
ATOM 1514 C C . LYS A 1 196 ? 3.869 9.507 -11.108 1.00 94.88 196 LYS A C 1
ATOM 1516 O O . LYS A 1 196 ? 3.409 9.180 -10.019 1.00 94.88 196 LYS A O 1
ATOM 1521 N N . ALA A 1 197 ? 3.817 8.714 -12.180 1.00 94.81 197 ALA A N 1
ATOM 1522 C CA . ALA A 1 197 ? 3.133 7.424 -12.172 1.00 94.81 197 ALA A CA 1
ATOM 1523 C C . ALA A 1 197 ? 3.821 6.399 -11.254 1.00 94.81 197 ALA A C 1
ATOM 1525 O O . ALA A 1 197 ? 3.138 5.672 -10.534 1.00 94.81 197 ALA A O 1
ATOM 1526 N N . ILE A 1 198 ? 5.160 6.344 -11.234 1.00 95.88 198 ILE A N 1
ATOM 1527 C CA . ILE A 1 198 ? 5.887 5.434 -10.337 1.00 95.88 198 ILE A CA 1
ATOM 1528 C C . ILE A 1 198 ? 5.761 5.866 -8.866 1.00 95.88 198 ILE A C 1
ATOM 1530 O O . ILE A 1 198 ? 5.603 4.999 -8.005 1.00 95.88 198 ILE A O 1
ATOM 1534 N N . THR A 1 199 ? 5.741 7.177 -8.580 1.00 95.44 199 THR A N 1
ATOM 1535 C CA . THR A 1 199 ? 5.494 7.727 -7.235 1.00 95.44 199 THR A CA 1
ATOM 1536 C C . THR A 1 199 ? 4.119 7.320 -6.713 1.00 95.44 199 THR A C 1
ATOM 1538 O O . THR A 1 199 ? 4.004 6.752 -5.628 1.00 95.44 199 THR A O 1
ATOM 1541 N N . GLU A 1 200 ? 3.071 7.517 -7.510 1.00 94.50 200 GLU A N 1
ATOM 1542 C CA . GLU A 1 200 ? 1.720 7.121 -7.115 1.00 94.50 200 GLU A CA 1
ATOM 1543 C C . GLU A 1 200 ? 1.600 5.596 -6.956 1.00 94.50 200 GLU A C 1
ATOM 1545 O O . GLU A 1 200 ? 1.006 5.099 -5.995 1.00 94.50 200 GLU A O 1
ATOM 1550 N N . LYS A 1 201 ? 2.224 4.824 -7.857 1.00 95.50 201 LYS A N 1
ATOM 1551 C CA . LYS A 1 201 ? 2.233 3.357 -7.790 1.00 95.50 201 LYS A CA 1
ATOM 1552 C C . LYS A 1 201 ? 2.919 2.847 -6.519 1.00 95.50 201 LYS A C 1
ATOM 1554 O O . LYS A 1 201 ? 2.410 1.908 -5.902 1.00 95.50 201 LYS A O 1
ATOM 1559 N N . VAL A 1 202 ? 4.047 3.439 -6.108 1.00 96.38 202 VAL A N 1
ATOM 1560 C CA . VAL A 1 202 ? 4.742 3.020 -4.879 1.00 96.38 202 VAL A CA 1
ATOM 1561 C C . VAL A 1 202 ? 3.957 3.408 -3.622 1.00 96.38 202 VAL A C 1
ATOM 1563 O O . VAL A 1 202 ? 3.839 2.569 -2.731 1.00 96.38 202 VAL A O 1
ATOM 1566 N N . GLN A 1 203 ? 3.339 4.594 -3.576 1.00 95.44 203 GLN A N 1
ATOM 1567 C CA . GLN A 1 203 ? 2.483 5.028 -2.460 1.00 95.44 203 GLN A CA 1
ATOM 1568 C C . GLN A 1 203 ? 1.250 4.124 -2.306 1.00 95.44 203 GLN A C 1
ATOM 1570 O O . GLN A 1 203 ? 0.996 3.586 -1.229 1.00 95.44 203 GLN A O 1
ATOM 1575 N N . ARG A 1 204 ? 0.539 3.828 -3.404 1.00 95.50 204 ARG A N 1
ATOM 1576 C CA . ARG A 1 204 ? -0.580 2.868 -3.380 1.00 95.50 204 ARG A CA 1
ATOM 1577 C C . ARG A 1 204 ? -0.121 1.477 -2.935 1.00 95.50 204 ARG A C 1
ATOM 1579 O O . ARG A 1 204 ? -0.779 0.827 -2.125 1.00 95.50 204 ARG A O 1
ATOM 1586 N N . SER A 1 205 ? 1.031 1.015 -3.433 1.00 96.31 205 SER A N 1
ATOM 1587 C CA . SER A 1 205 ? 1.588 -0.280 -3.032 1.00 96.31 205 SER A CA 1
ATOM 1588 C C . SER A 1 205 ? 1.994 -0.324 -1.556 1.00 96.31 205 SER A C 1
ATOM 1590 O O . SER A 1 205 ? 1.911 -1.400 -0.959 1.00 96.31 205 SER A O 1
ATOM 1592 N N . LEU A 1 206 ? 2.451 0.791 -0.983 1.00 96.44 206 LEU A N 1
ATOM 1593 C CA . LEU A 1 206 ? 2.731 0.920 0.443 1.00 96.44 206 LEU A CA 1
ATOM 1594 C C . LEU A 1 206 ? 1.433 0.832 1.253 1.00 96.44 206 LEU A C 1
ATOM 1596 O O . LEU A 1 206 ? 1.366 0.016 2.170 1.00 96.44 206 LEU A O 1
ATOM 1600 N N . GLY A 1 207 ? 0.387 1.564 0.854 1.00 95.94 207 GLY A N 1
ATOM 1601 C CA . GLY A 1 207 ? -0.926 1.512 1.504 1.00 95.94 207 GLY A CA 1
ATOM 1602 C C . GLY A 1 207 ? -1.510 0.096 1.539 1.00 95.94 207 GLY A C 1
ATOM 1603 O O . GLY A 1 207 ? -1.927 -0.380 2.593 1.00 95.94 207 GLY A O 1
ATOM 1604 N N . TYR A 1 208 ? -1.434 -0.650 0.428 1.00 96.50 208 TYR A N 1
ATOM 1605 C CA . TYR A 1 208 ? -1.838 -2.064 0.418 1.00 96.50 208 TYR A CA 1
ATOM 1606 C C . TYR A 1 208 ? -1.022 -2.923 1.387 1.00 96.50 208 TYR A C 1
ATOM 1608 O O . TYR A 1 208 ? -1.560 -3.846 1.998 1.00 96.50 208 TYR A O 1
ATOM 1616 N N . LYS A 1 209 ? 0.280 -2.649 1.525 1.00 96.00 209 LYS A N 1
ATOM 1617 C CA . LYS A 1 209 ? 1.157 -3.415 2.415 1.00 96.00 209 LYS A CA 1
ATOM 1618 C C . LYS A 1 209 ? 0.828 -3.168 3.888 1.00 96.00 209 LYS A C 1
ATOM 1620 O O . LYS A 1 209 ? 0.851 -4.142 4.640 1.00 96.00 209 LYS A O 1
ATOM 1625 N N . ILE A 1 210 ? 0.521 -1.922 4.263 1.00 95.81 210 ILE A N 1
ATOM 1626 C CA . ILE A 1 210 ? 0.080 -1.539 5.613 1.00 95.81 210 ILE A CA 1
ATOM 1627 C C . ILE A 1 210 ? -1.277 -2.179 5.912 1.00 95.81 210 ILE A C 1
ATOM 1629 O O . ILE A 1 210 ? -1.370 -2.973 6.842 1.00 95.81 210 ILE A O 1
ATOM 1633 N N . ALA A 1 211 ? -2.290 -1.950 5.066 1.00 95.56 211 ALA A N 1
ATOM 1634 C CA . ALA A 1 211 ? -3.631 -2.502 5.270 1.00 95.56 211 ALA A CA 1
ATOM 1635 C C . ALA A 1 211 ? -3.613 -4.032 5.432 1.00 95.56 211 ALA A C 1
ATOM 1637 O O . ALA A 1 211 ? -4.246 -4.572 6.328 1.00 95.56 211 ALA A O 1
ATOM 1638 N N . ARG A 1 212 ? -2.790 -4.746 4.652 1.00 93.25 212 ARG A N 1
ATOM 1639 C CA . ARG A 1 212 ? -2.652 -6.209 4.753 1.00 93.25 212 ARG A CA 1
ATOM 1640 C C . ARG A 1 212 ? -2.068 -6.703 6.091 1.00 93.25 212 ARG A C 1
ATOM 1642 O O . ARG A 1 212 ? -2.160 -7.900 6.366 1.00 93.25 212 ARG A O 1
ATOM 1649 N N . GLN A 1 213 ? -1.407 -5.855 6.886 1.00 92.69 213 GLN A N 1
ATOM 1650 C CA . GLN A 1 213 ? -1.004 -6.220 8.257 1.00 92.69 213 GLN A CA 1
ATOM 1651 C C . GLN A 1 213 ? -2.178 -6.135 9.242 1.00 92.69 213 GLN A C 1
ATOM 1653 O O . GLN A 1 213 ? -2.154 -6.815 10.265 1.00 92.69 213 GLN A O 1
ATOM 1658 N N . LEU A 1 214 ? -3.173 -5.310 8.915 1.00 93.88 214 LEU A N 1
ATOM 1659 C CA . LEU A 1 214 ? -4.245 -4.849 9.793 1.00 93.88 214 LEU A CA 1
ATOM 1660 C C . LEU A 1 214 ? -5.608 -5.482 9.468 1.00 93.88 214 LEU A C 1
ATOM 1662 O O . LEU A 1 214 ? -6.517 -5.426 10.287 1.00 93.88 214 LEU A O 1
ATOM 1666 N N . THR A 1 215 ? -5.752 -6.109 8.298 1.00 91.00 215 THR A N 1
ATOM 1667 C CA . THR A 1 215 ? -6.970 -6.823 7.894 1.00 91.00 215 THR A CA 1
ATOM 1668 C C . THR A 1 215 ? -6.819 -8.340 8.016 1.00 91.00 215 THR A C 1
ATOM 1670 O O . THR A 1 215 ? -5.727 -8.868 7.761 1.00 91.00 215 THR A O 1
ATOM 1673 N N . PRO A 1 216 ? -7.913 -9.066 8.302 1.00 83.69 216 PRO A N 1
ATOM 1674 C CA . PRO A 1 216 ? -7.949 -10.516 8.161 1.00 83.69 216 PRO A CA 1
ATOM 1675 C C . PRO A 1 216 ? -7.697 -10.932 6.707 1.00 83.69 216 PRO A C 1
ATOM 1677 O O . PRO A 1 216 ? -7.817 -10.133 5.770 1.00 83.69 216 PRO A O 1
ATOM 1680 N N . ARG A 1 217 ? -7.324 -12.198 6.508 1.00 81.50 217 ARG A N 1
ATOM 1681 C CA . ARG A 1 217 ? -7.164 -12.788 5.171 1.00 81.50 217 ARG A CA 1
ATOM 1682 C C . ARG A 1 217 ? -8.086 -13.977 5.007 1.00 81.50 217 ARG A C 1
ATOM 1684 O O . ARG A 1 217 ? -8.004 -14.908 5.800 1.00 81.50 217 ARG A O 1
ATOM 1691 N N . THR A 1 218 ? -8.877 -13.973 3.946 1.00 71.62 218 THR A N 1
ATOM 1692 C CA . THR A 1 218 ? -9.625 -15.152 3.519 1.00 71.62 218 THR A CA 1
ATOM 1693 C C . THR A 1 218 ? -8.673 -16.146 2.859 1.00 71.62 218 THR A C 1
ATOM 1695 O O . THR A 1 218 ? -7.890 -15.779 1.982 1.00 71.62 218 THR A O 1
ATOM 1698 N N . ILE A 1 219 ? -8.723 -17.398 3.295 1.00 65.00 219 ILE A N 1
ATOM 1699 C CA . ILE A 1 219 ? -8.118 -18.539 2.621 1.00 65.00 219 ILE A CA 1
ATOM 1700 C C . ILE A 1 219 ? -9.220 -19.145 1.755 1.00 65.00 219 ILE A C 1
ATOM 1702 O O . ILE A 1 219 ? -10.180 -19.729 2.258 1.00 65.00 219 ILE A O 1
ATOM 1706 N N . GLU A 1 220 ? -9.092 -18.947 0.445 1.00 55.00 220 GLU A N 1
ATOM 1707 C CA . GLU A 1 220 ? -10.122 -19.296 -0.538 1.00 55.00 220 GLU A CA 1
ATOM 1708 C C . GLU A 1 220 ? -10.221 -20.809 -0.792 1.00 55.00 220 GLU A C 1
ATOM 1710 O O . GLU A 1 220 ? -11.211 -21.267 -1.365 1.00 55.00 220 GLU A O 1
ATOM 1715 N N . ARG A 1 221 ? -9.220 -21.613 -0.393 1.00 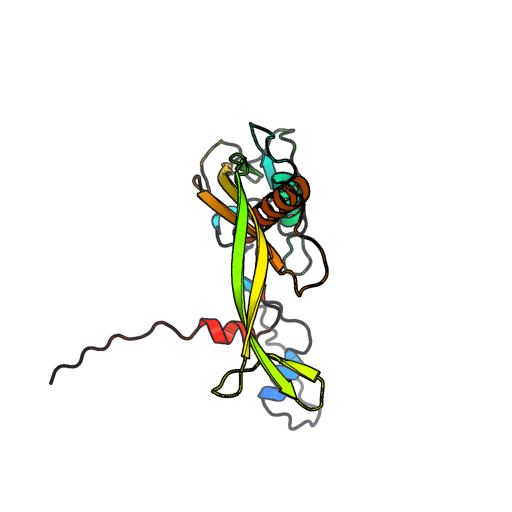54.47 221 ARG A N 1
ATOM 1716 C CA . ARG A 1 221 ? -9.233 -23.070 -0.593 1.00 54.47 221 ARG A CA 1
ATOM 1717 C C . ARG A 1 221 ? -8.678 -23.822 0.617 1.00 54.47 221 ARG A C 1
ATOM 1719 O O . ARG A 1 221 ? -7.568 -23.525 1.049 1.00 54.47 221 ARG A O 1
ATOM 1726 N N . PRO A 1 222 ? -9.357 -24.883 1.092 1.00 52.25 222 PRO A N 1
ATOM 1727 C CA . PRO A 1 222 ? -8.833 -25.744 2.153 1.00 52.25 222 PRO A CA 1
ATOM 1728 C C . PRO A 1 222 ? -7.436 -26.324 1.862 1.00 52.25 222 PRO A C 1
ATOM 1730 O O . PRO A 1 222 ? -6.670 -26.549 2.789 1.00 52.25 222 PRO A O 1
ATOM 1733 N N . ASN A 1 223 ? -7.067 -26.518 0.588 1.00 48.16 223 ASN A N 1
ATOM 1734 C CA . ASN A 1 223 ? -5.732 -26.998 0.204 1.00 48.16 223 ASN A CA 1
ATOM 1735 C C . ASN A 1 223 ? -4.602 -26.002 0.530 1.00 48.16 223 ASN A C 1
ATOM 1737 O O . ASN A 1 223 ? -3.474 -26.437 0.742 1.00 48.16 223 ASN A O 1
ATOM 1741 N N . ASP A 1 224 ? -4.888 -24.700 0.626 1.00 47.47 224 ASP A N 1
ATOM 1742 C CA . ASP A 1 224 ? -3.887 -23.683 0.978 1.00 47.47 224 ASP A CA 1
ATOM 1743 C C . ASP A 1 224 ? -3.514 -23.739 2.476 1.00 47.47 224 ASP A C 1
ATOM 1745 O O . ASP A 1 224 ? -2.458 -23.242 2.870 1.00 47.47 224 ASP A O 1
ATOM 1749 N N . LEU A 1 225 ? -4.347 -24.380 3.315 1.00 48.25 225 LEU A N 1
ATOM 1750 C CA . LEU A 1 225 ? -4.050 -24.650 4.731 1.00 48.25 225 LEU A CA 1
ATOM 1751 C C . LEU A 1 225 ? -2.992 -25.750 4.906 1.00 48.25 225 LEU A C 1
ATOM 1753 O O . LEU A 1 225 ? -2.277 -25.762 5.906 1.00 48.25 225 LEU A O 1
ATOM 1757 N N . VAL A 1 226 ? -2.897 -26.682 3.951 1.00 43.19 226 VAL A N 1
ATOM 1758 C CA . VAL A 1 226 ? -2.043 -27.877 4.064 1.00 43.19 226 VAL A CA 1
ATOM 1759 C C . VAL A 1 226 ? -0.570 -27.520 3.849 1.00 43.19 226 VAL A C 1
ATOM 1761 O O . VAL A 1 226 ? 0.304 -28.068 4.508 1.00 43.19 226 VAL A O 1
ATOM 1764 N N . THR A 1 227 ? -0.276 -26.526 3.010 1.00 45.94 227 THR A N 1
ATOM 1765 C CA . THR A 1 227 ? 1.100 -26.084 2.726 1.00 45.94 227 THR A CA 1
ATOM 1766 C C . THR A 1 227 ? 1.779 -25.290 3.847 1.00 45.94 227 THR A C 1
ATOM 1768 O O . THR A 1 227 ? 2.974 -25.033 3.746 1.00 45.94 227 THR A O 1
ATOM 1771 N N . SER A 1 228 ? 1.067 -24.889 4.907 1.00 39.16 228 SER A N 1
ATOM 1772 C CA . SER A 1 228 ? 1.663 -24.159 6.043 1.00 39.16 228 SER A CA 1
ATOM 1773 C C . SER A 1 228 ? 1.946 -25.016 7.281 1.00 39.16 228 SER A C 1
ATOM 1775 O O . SER A 1 228 ? 2.391 -24.467 8.285 1.00 39.16 228 SER A O 1
ATOM 1777 N N . LEU A 1 229 ? 1.681 -26.327 7.234 1.00 34.69 229 LEU A N 1
ATOM 1778 C CA . LEU A 1 229 ? 1.900 -27.245 8.363 1.00 34.69 229 LEU A CA 1
ATOM 1779 C C . LEU A 1 229 ? 3.171 -28.103 8.251 1.00 34.69 229 LEU A C 1
ATOM 1781 O O . LEU A 1 229 ? 3.521 -28.759 9.223 1.00 34.69 229 LEU A O 1
ATOM 1785 N N . ASP A 1 230 ? 3.915 -28.018 7.149 1.00 37.00 230 ASP A N 1
ATOM 1786 C CA . ASP A 1 230 ? 5.241 -28.630 7.016 1.00 37.00 230 ASP A CA 1
ATOM 1787 C C . ASP A 1 230 ? 6.314 -27.538 6.972 1.00 37.00 230 ASP A C 1
ATOM 1789 O O . ASP A 1 230 ? 6.636 -27.035 5.904 1.00 37.00 230 ASP A O 1
ATOM 1793 N N . VAL A 1 231 ? 6.794 -27.111 8.142 1.00 39.72 231 VAL A N 1
ATOM 1794 C CA . VAL A 1 231 ? 8.213 -26.930 8.524 1.00 39.72 231 VAL A CA 1
ATOM 1795 C C . VAL A 1 231 ? 8.193 -26.429 9.970 1.00 39.72 231 VAL A C 1
ATOM 1797 O O . VAL A 1 231 ? 8.171 -25.228 10.225 1.00 39.72 231 VAL A O 1
ATOM 1800 N N . HIS A 1 232 ? 8.151 -27.363 10.914 1.00 35.16 232 HIS A N 1
ATOM 1801 C CA . HIS A 1 232 ? 9.030 -27.390 12.083 1.00 35.16 232 HIS A CA 1
ATOM 1802 C C . HIS A 1 232 ? 8.616 -28.557 12.969 1.00 35.16 232 HIS A C 1
ATOM 1804 O O . HIS A 1 232 ? 7.744 -28.410 13.812 1.00 35.16 232 HIS A O 1
ATOM 1810 N N . ASP A 1 233 ? 9.292 -29.687 12.795 1.00 32.94 233 ASP A N 1
ATOM 1811 C CA . ASP A 1 233 ? 9.539 -30.598 13.902 1.00 32.94 233 ASP A CA 1
ATOM 1812 C C . ASP A 1 233 ? 10.872 -31.320 13.680 1.00 32.94 233 ASP A C 1
ATOM 1814 O O . ASP A 1 233 ? 11.072 -32.013 12.684 1.00 32.94 233 ASP A O 1
ATOM 1818 N N . GLY A 1 234 ? 11.780 -31.139 14.640 1.00 29.86 234 GLY A N 1
ATOM 1819 C CA . GLY A 1 234 ? 12.735 -32.175 15.017 1.00 29.86 234 GLY A CA 1
ATOM 1820 C C . GLY A 1 234 ? 14.134 -32.105 14.414 1.00 29.86 234 GLY A C 1
ATOM 1821 O O . GLY A 1 234 ? 14.521 -32.976 13.640 1.00 29.86 234 GLY A O 1
ATOM 1822 N N . GLU A 1 235 ? 14.972 -31.207 14.938 1.00 31.58 235 GLU A N 1
ATOM 1823 C CA . GLU A 1 235 ? 16.277 -31.682 15.407 1.00 31.58 235 GLU A CA 1
ATOM 1824 C C . GLU A 1 235 ? 16.042 -32.886 16.331 1.00 31.58 235 GLU A C 1
ATOM 1826 O O . GLU A 1 235 ? 15.440 -32.757 17.396 1.00 31.58 235 GLU A O 1
ATOM 1831 N N . VAL A 1 236 ? 16.540 -34.057 15.943 1.00 30.11 236 VAL A N 1
ATOM 1832 C CA . VAL A 1 236 ? 16.874 -35.108 16.901 1.00 30.11 236 VAL A CA 1
ATOM 1833 C C . VAL A 1 236 ? 18.318 -35.492 16.652 1.00 30.11 236 VAL A C 1
ATOM 1835 O O . VAL A 1 236 ? 18.649 -36.243 15.736 1.00 30.11 236 VAL A O 1
ATOM 1838 N N . ALA A 1 237 ? 19.180 -34.958 17.512 1.00 33.50 237 ALA A N 1
ATOM 1839 C CA . ALA A 1 237 ? 20.486 -35.521 17.777 1.00 33.50 237 ALA A CA 1
ATOM 1840 C C . ALA A 1 237 ? 20.353 -37.021 18.080 1.00 33.50 237 ALA A C 1
ATOM 1842 O O . ALA A 1 237 ? 19.588 -37.422 18.959 1.00 33.50 237 ALA A O 1
ATOM 1843 N N . ARG A 1 238 ? 21.155 -37.847 17.407 1.00 30.05 238 ARG A N 1
ATOM 1844 C CA . ARG A 1 238 ? 21.577 -39.142 17.943 1.00 30.05 238 ARG A CA 1
ATOM 1845 C C . ARG A 1 238 ? 23.061 -39.339 17.682 1.00 30.05 238 ARG A C 1
ATOM 1847 O O . ARG A 1 238 ? 23.486 -39.599 16.565 1.00 30.05 238 ARG A O 1
ATOM 1854 N N . SER A 1 239 ? 23.812 -39.216 18.768 1.00 30.61 239 SER A N 1
ATOM 1855 C CA . SER A 1 239 ? 25.046 -39.946 19.019 1.00 30.61 239 SER A CA 1
ATOM 1856 C C . SER A 1 239 ? 24.817 -41.454 18.865 1.00 30.61 239 SER A C 1
ATOM 1858 O O . SER A 1 239 ? 23.947 -41.984 19.561 1.00 30.61 239 SER A O 1
ATOM 1860 N N . VAL A 1 240 ? 25.609 -42.113 18.015 1.00 36.72 240 VAL A N 1
ATOM 1861 C CA . VAL A 1 240 ? 26.504 -43.238 18.362 1.00 36.72 240 VAL A CA 1
ATOM 1862 C C . VAL A 1 240 ? 27.722 -43.135 17.454 1.00 36.72 240 VAL A C 1
ATOM 1864 O O . VAL A 1 240 ? 27.507 -42.982 16.232 1.00 36.72 240 VAL A O 1
#

Foldseek 3Di:
DPQPPPPDDPPPDPPPPPDDDDDDDPDDPVVVVCVVVVPDDKDKAAFLLNLLQQAQEEAEEEPVCPFVLLSVLLQVLQQPFDDPPHRSHPYYYPDPDDQADQRYKYKYKAKDDKDKDKDKDKDKFWWADDPNDIDGDDDPRTDIDIWIKMKMKIKMKMWIWIAGSVRHTRDPTDMDIFMDMFMDIPPDDDDYDDPVRNRSVRSSVRSVVVNSNNGMDIDRDPVVVVVVPPDDDDDDDDDD

Radius of gyration: 26.29 Å; chains: 1; bounding box: 60×61×69 Å